Protein AF-A0A949HHX0-F1 (afdb_monomer_lite)

Secondary structure (DSSP, 8-state):
-HHHHHHHHHHHHHHTT-HHHHHHHHHHIIIIIIIIIIHHHHTT-TT-HHHHHHHHHHHHHHHHHHTTTSHHHHHHHHHHSTT--S-GGGSPPPPP-GGG--HHHHHHHHHHHHHHHHHHHHHHHTT--TT--EEEEEE-TT-GGGHHHHHHHHTEESTT--S---EEEEETTEEEEEE-GGGS-HHHHHHHHHHHHHHHHHHHHHHHHHHH-HHHHHHS-HHHHHHHHHHHHHHHHHHHH-

Radius of gyration: 24.42 Å; chains: 1; bounding box: 68×29×62 Å

Foldseek 3Di:
DVLLVLLVVLVVCVVVVVNVSSQVSLVCCVVVPVPPPVVLLCPPVPPDPVVVVVVLVSLLLSLLSCCVPVVPVSQVVQVVRPPHDDGSVPDDRDHRDPVPDDVPVVVLVVLLVQLLVQLQVVCVLLVFDPQDAWEKDDDFPSCPVVVVVSCVSSNYDPVRNDDDFPDWTAGHRGIMTTDCDVRRPVVVSVVVLVVVLVVLVVLLVVLVVQLPPPCNVVPPDPVVNVVSVVVNVVSVVVSVVD

Structure (mmCIF, N/CA/C/O backbone):
data_AF-A0A949HHX0-F1
#
_entry.id   AF-A0A949HHX0-F1
#
loop_
_atom_site.group_PDB
_atom_site.id
_atom_site.type_symbol
_atom_site.label_atom_id
_atom_site.label_alt_id
_atom_site.label_comp_id
_atom_site.label_asym_id
_atom_site.label_entity_id
_atom_site.label_seq_id
_atom_site.pdbx_PDB_ins_code
_atom_site.Cartn_x
_atom_site.Cartn_y
_atom_site.Cartn_z
_atom_site.occupancy
_atom_site.B_iso_or_equiv
_atom_site.auth_seq_id
_atom_site.auth_comp_id
_atom_site.auth_asym_id
_atom_site.auth_atom_id
_atom_site.pdbx_PDB_model_num
ATOM 1 N N . SER A 1 1 ? 12.269 -7.330 -7.382 1.00 96.50 1 SER A N 1
ATOM 2 C CA . SER A 1 1 ? 11.309 -8.440 -7.358 1.00 96.50 1 SER A CA 1
ATOM 3 C C . SER A 1 1 ? 9.916 -8.074 -7.867 1.00 96.50 1 SER A C 1
ATOM 5 O O . SER A 1 1 ? 9.671 -8.353 -9.031 1.00 96.50 1 SER A O 1
ATOM 7 N N . ARG A 1 2 ? 9.043 -7.378 -7.112 1.00 97.00 2 ARG A N 1
ATOM 8 C CA . ARG A 1 2 ? 7.630 -7.123 -7.509 1.00 97.00 2 ARG A CA 1
ATOM 9 C C . ARG A 1 2 ? 7.418 -6.541 -8.921 1.00 97.00 2 ARG A C 1
ATOM 11 O O . ARG A 1 2 ? 6.521 -6.987 -9.623 1.00 97.00 2 ARG A O 1
ATOM 18 N N . LEU A 1 3 ? 8.296 -5.641 -9.390 1.00 98.12 3 LEU A N 1
ATOM 19 C CA . LEU A 1 3 ? 8.267 -5.147 -10.781 1.00 98.12 3 LEU A CA 1
ATOM 20 C C . LEU A 1 3 ? 8.368 -6.282 -11.822 1.00 98.12 3 LEU A C 1
ATOM 22 O O . LEU A 1 3 ? 7.704 -6.249 -12.846 1.00 98.12 3 LEU A O 1
ATOM 26 N N . GLN A 1 4 ? 9.207 -7.289 -11.577 1.00 98.25 4 GLN A N 1
ATOM 27 C CA . GLN A 1 4 ? 9.381 -8.409 -12.505 1.00 98.25 4 GLN A CA 1
ATOM 28 C C . GLN A 1 4 ? 8.124 -9.283 -12.565 1.00 98.25 4 GLN A C 1
ATOM 30 O O . GLN A 1 4 ? 7.760 -9.750 -13.641 1.00 98.25 4 GLN A O 1
ATOM 35 N N . ARG A 1 5 ? 7.421 -9.438 -11.431 1.00 97.75 5 ARG A N 1
ATOM 36 C CA . ARG A 1 5 ? 6.133 -10.143 -11.377 1.00 97.75 5 ARG A CA 1
ATOM 37 C C . ARG A 1 5 ? 5.083 -9.437 -12.227 1.00 97.75 5 ARG A C 1
ATOM 39 O O . ARG A 1 5 ? 4.534 -10.067 -13.123 1.00 97.75 5 ARG A O 1
ATOM 46 N N . VAL A 1 6 ? 4.902 -8.123 -12.044 1.00 98.00 6 VAL A N 1
ATOM 47 C CA . VAL A 1 6 ? 3.907 -7.371 -12.830 1.00 98.00 6 VAL A CA 1
ATOM 48 C C . VAL A 1 6 ? 4.255 -7.328 -14.322 1.00 98.00 6 VAL A C 1
ATOM 50 O O . VAL A 1 6 ? 3.348 -7.357 -15.149 1.00 98.00 6 VAL A O 1
ATOM 53 N N . VAL A 1 7 ? 5.543 -7.324 -14.701 1.00 98.44 7 VAL A N 1
ATOM 54 C CA . VAL A 1 7 ? 5.958 -7.458 -16.113 1.00 98.44 7 VAL A CA 1
ATOM 55 C C . VAL A 1 7 ? 5.450 -8.778 -16.698 1.00 98.44 7 VAL A C 1
ATOM 57 O O . VAL A 1 7 ? 4.821 -8.770 -17.757 1.00 98.44 7 VAL A O 1
ATOM 60 N N . GLY A 1 8 ? 5.687 -9.896 -16.005 1.00 97.94 8 GLY A N 1
ATOM 61 C CA . GLY A 1 8 ? 5.250 -11.222 -16.447 1.00 97.94 8 GLY A CA 1
ATOM 62 C C . GLY A 1 8 ? 3.728 -11.371 -16.476 1.00 97.94 8 GLY A C 1
ATOM 63 O O . GLY A 1 8 ? 3.174 -11.843 -17.466 1.00 97.94 8 GLY A O 1
ATOM 64 N N . GLU A 1 9 ? 3.043 -10.917 -15.426 1.00 97.88 9 GLU A N 1
ATOM 65 C CA . GLU A 1 9 ? 1.579 -10.959 -15.316 1.00 97.88 9 GLU A CA 1
ATOM 66 C C . GLU A 1 9 ? 0.905 -10.112 -16.403 1.00 97.88 9 GLU A C 1
ATOM 68 O O . GLU A 1 9 ? 0.004 -10.587 -17.095 1.00 97.88 9 GLU A O 1
ATOM 73 N N . THR A 1 10 ? 1.382 -8.881 -16.620 1.00 98.12 10 THR A N 1
ATOM 74 C CA . THR A 1 10 ? 0.851 -7.991 -17.664 1.00 98.12 10 THR A CA 1
ATOM 75 C C . THR A 1 10 ? 1.054 -8.598 -19.049 1.00 98.12 10 THR A C 1
ATOM 77 O O . THR A 1 10 ? 0.119 -8.608 -19.850 1.00 98.12 10 THR A O 1
ATOM 80 N N . ALA A 1 11 ? 2.247 -9.140 -19.328 1.00 97.25 11 ALA A N 1
ATOM 81 C CA . ALA A 1 11 ? 2.528 -9.813 -20.593 1.00 97.25 11 ALA A CA 1
ATOM 82 C C . ALA A 1 11 ? 1.581 -11.004 -20.815 1.00 97.25 11 ALA A C 1
ATOM 84 O O . ALA A 1 11 ? 0.926 -11.073 -21.854 1.00 97.25 11 ALA A O 1
ATOM 85 N N . GLY A 1 12 ? 1.423 -11.877 -19.814 1.00 98.00 12 GLY A N 1
ATOM 86 C CA . GLY A 1 12 ? 0.532 -13.036 -19.894 1.00 98.00 12 GLY A CA 1
ATOM 87 C C . GLY A 1 12 ? -0.935 -12.658 -20.122 1.00 98.00 12 GLY A C 1
ATOM 88 O O . GLY A 1 12 ? -1.609 -13.264 -20.955 1.00 98.00 12 GLY A O 1
ATOM 89 N N . HIS A 1 13 ? -1.436 -11.618 -19.448 1.00 98.31 13 HIS A N 1
ATOM 90 C CA . HIS A 1 13 ? -2.799 -11.131 -19.676 1.00 98.31 13 HIS A CA 1
ATOM 91 C C . HIS A 1 13 ? -2.983 -10.528 -21.074 1.00 98.31 13 HIS A C 1
ATOM 93 O O . HIS A 1 13 ? -4.023 -10.749 -21.694 1.00 98.31 13 HIS A O 1
ATOM 99 N N . ILE A 1 14 ? -1.994 -9.800 -21.600 1.00 97.06 14 ILE A N 1
ATOM 100 C CA . ILE A 1 14 ? -2.043 -9.271 -22.971 1.00 97.06 14 ILE A CA 1
ATOM 101 C C . ILE A 1 14 ? -2.042 -10.415 -23.994 1.00 97.06 14 ILE A C 1
ATOM 103 O O . ILE A 1 14 ? -2.865 -10.404 -24.910 1.00 97.06 14 ILE A O 1
ATOM 107 N N . GLU A 1 15 ? -1.184 -11.423 -23.821 1.00 97.44 15 GLU A N 1
ATOM 108 C CA . GLU A 1 15 ? -1.133 -12.613 -24.684 1.00 97.44 15 GLU A CA 1
ATOM 109 C C . GLU A 1 15 ? -2.454 -13.398 -24.673 1.00 97.44 15 GLU A C 1
ATOM 111 O O . GLU A 1 15 ? -2.882 -13.921 -25.703 1.00 97.44 15 GLU A O 1
ATOM 116 N N . ALA A 1 16 ? -3.136 -13.432 -23.527 1.00 98.38 16 ALA A N 1
ATOM 117 C CA . ALA A 1 16 ? -4.448 -14.052 -23.365 1.00 98.38 16 ALA A CA 1
ATOM 118 C C . ALA A 1 16 ? -5.627 -13.171 -23.834 1.00 98.38 16 ALA A C 1
ATOM 120 O O . ALA A 1 16 ? -6.780 -13.583 -23.702 1.00 98.38 16 ALA A O 1
ATOM 121 N N . PHE A 1 17 ? -5.371 -11.976 -24.385 1.00 97.88 17 PHE A N 1
ATOM 122 C CA . PHE A 1 17 ? -6.382 -10.969 -24.750 1.00 97.88 17 PHE A CA 1
ATOM 123 C C . PHE A 1 17 ? -7.241 -10.471 -23.566 1.00 97.88 17 PHE A C 1
ATOM 125 O O . PHE A 1 17 ? -8.335 -9.933 -23.749 1.00 97.88 17 PHE A O 1
ATOM 132 N N . GLU A 1 18 ? -6.737 -10.592 -22.338 1.00 98.12 18 GLU A N 1
ATOM 133 C CA . GLU A 1 18 ? -7.374 -10.146 -21.096 1.00 98.12 18 GLU A CA 1
ATOM 134 C C . GLU A 1 18 ? -6.957 -8.706 -20.735 1.00 98.12 18 GLU A C 1
ATOM 136 O O . GLU A 1 18 ? -6.492 -8.425 -19.629 1.00 98.12 18 GLU A O 1
ATOM 141 N N . PHE A 1 19 ? -7.132 -7.758 -21.662 1.00 97.19 19 PHE A N 1
ATOM 142 C CA . PHE A 1 19 ? -6.652 -6.372 -21.512 1.00 97.19 19 PHE A CA 1
ATOM 143 C C . PHE A 1 19 ? -7.162 -5.658 -20.255 1.00 97.19 19 PHE A C 1
ATOM 145 O O . PHE A 1 19 ? -6.448 -4.843 -19.678 1.00 97.19 19 PHE A O 1
ATOM 152 N N . SER A 1 20 ? -8.385 -5.962 -19.811 1.00 97.50 20 SER A N 1
ATOM 153 C CA . SER A 1 20 ? -8.935 -5.401 -18.574 1.00 97.50 20 SER A CA 1
ATOM 154 C C . SER A 1 20 ? -8.148 -5.859 -17.348 1.00 97.50 20 SER A C 1
ATOM 156 O O . SER A 1 20 ? -7.831 -5.036 -16.496 1.00 97.50 20 SER A O 1
ATOM 158 N N . ARG A 1 21 ? -7.778 -7.143 -17.272 1.00 97.62 21 ARG A N 1
ATOM 159 C CA . ARG A 1 21 ? -6.953 -7.670 -16.177 1.00 97.62 21 ARG A CA 1
ATOM 160 C C . ARG A 1 21 ? -5.540 -7.111 -16.218 1.00 97.62 21 ARG A C 1
ATOM 162 O O . ARG A 1 21 ? -5.040 -6.718 -15.175 1.00 97.62 21 ARG A O 1
ATOM 169 N N . ALA A 1 22 ? -4.946 -7.001 -17.406 1.00 97.94 22 ALA A N 1
ATOM 170 C CA . ALA A 1 22 ? -3.648 -6.352 -17.572 1.00 97.94 22 ALA A CA 1
ATOM 171 C C . ALA A 1 22 ? -3.671 -4.900 -17.054 1.00 97.94 22 ALA A C 1
ATOM 173 O O . ALA A 1 22 ? -2.815 -4.509 -16.266 1.00 97.94 22 ALA A O 1
ATOM 174 N N . ALA A 1 23 ? -4.683 -4.116 -17.443 1.00 97.12 23 ALA A N 1
ATOM 175 C CA . ALA A 1 23 ? -4.808 -2.721 -17.028 1.00 97.12 23 ALA A CA 1
ATOM 176 C C . ALA A 1 23 ? -5.056 -2.568 -15.517 1.00 97.12 23 ALA A C 1
ATOM 178 O O . ALA A 1 23 ? -4.409 -1.738 -14.881 1.00 97.12 23 ALA A O 1
ATOM 179 N N . PHE A 1 24 ? -5.963 -3.361 -14.932 1.00 96.94 24 PHE A N 1
ATOM 180 C CA . PHE A 1 24 ? -6.238 -3.300 -13.492 1.00 96.94 24 PHE A CA 1
ATOM 181 C C . PHE A 1 24 ? -5.079 -3.840 -12.648 1.00 96.94 24 PHE A C 1
ATOM 183 O O . PHE A 1 24 ? -4.725 -3.210 -11.660 1.00 96.94 24 PHE A O 1
ATOM 190 N N . GLY A 1 25 ? -4.418 -4.923 -13.066 1.00 97.50 25 GLY A N 1
ATOM 191 C CA . GLY A 1 25 ? -3.229 -5.426 -12.373 1.00 97.50 25 GLY A CA 1
ATOM 192 C C . GLY A 1 25 ? -2.081 -4.412 -12.383 1.00 97.50 25 GLY A C 1
ATOM 193 O O . GLY A 1 25 ? -1.428 -4.188 -11.365 1.00 97.50 25 GLY A O 1
ATOM 194 N N . LEU A 1 26 ? -1.877 -3.716 -13.508 1.00 97.25 26 LEU A N 1
ATOM 195 C CA . LEU A 1 26 ? -0.906 -2.626 -13.571 1.00 97.25 26 LEU A CA 1
ATOM 196 C C . LEU A 1 26 ? -1.316 -1.431 -12.697 1.00 97.25 26 LEU A C 1
ATOM 198 O O . LEU A 1 26 ? -0.457 -0.827 -12.058 1.00 97.25 26 LEU A O 1
ATOM 202 N N . TYR A 1 27 ? -2.607 -1.094 -12.648 1.00 96.94 27 TYR A N 1
ATOM 203 C CA . TYR A 1 27 ? -3.126 -0.063 -11.747 1.00 96.94 27 TYR A CA 1
ATOM 204 C C . TYR A 1 27 ? -2.834 -0.401 -10.279 1.00 96.94 27 TYR A C 1
ATOM 206 O O . TYR A 1 27 ? -2.294 0.447 -9.566 1.00 96.94 27 TYR A O 1
ATOM 214 N N . ASP A 1 28 ? -3.110 -1.637 -9.858 1.00 96.69 28 ASP A N 1
ATOM 215 C CA . ASP A 1 28 ? -2.866 -2.115 -8.494 1.00 96.69 28 ASP A CA 1
ATOM 216 C C . ASP A 1 28 ? -1.374 -2.062 -8.142 1.00 96.69 28 ASP A C 1
ATOM 218 O O . ASP A 1 28 ? -1.005 -1.628 -7.051 1.00 96.69 28 ASP A O 1
ATOM 222 N N . PHE A 1 29 ? -0.490 -2.403 -9.084 1.00 97.88 29 PHE A N 1
ATOM 223 C CA . PHE A 1 29 ? 0.950 -2.226 -8.899 1.00 97.88 29 PHE A CA 1
ATOM 224 C C . PHE A 1 29 ? 1.348 -0.747 -8.769 1.00 97.88 29 PHE A C 1
ATOM 226 O O . PHE A 1 29 ? 2.106 -0.377 -7.874 1.00 97.88 29 PHE A O 1
ATOM 233 N N . VAL A 1 30 ? 0.867 0.132 -9.65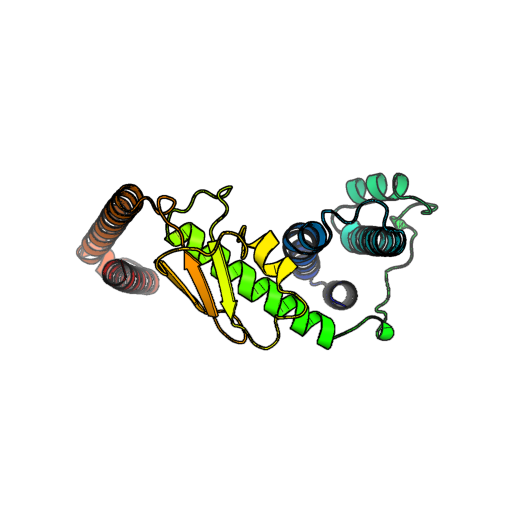0 1.00 97.50 30 VAL A N 1
ATOM 234 C CA . VAL A 1 30 ? 1.276 1.545 -9.619 1.00 97.50 30 VAL A CA 1
ATOM 235 C C . VAL A 1 30 ? 0.785 2.231 -8.347 1.00 97.50 30 VAL A C 1
ATOM 237 O O . VAL A 1 30 ? 1.576 2.877 -7.662 1.00 97.50 30 VAL A O 1
ATOM 240 N N . TYR A 1 31 ? -0.495 2.089 -8.014 1.00 95.25 31 TYR A N 1
ATOM 241 C CA . TYR A 1 31 ? -1.063 2.744 -6.840 1.00 95.25 31 TYR A CA 1
ATOM 242 C C . TYR A 1 31 ? -0.714 2.002 -5.554 1.00 95.25 31 TYR A C 1
ATOM 244 O O . TYR A 1 31 ? -0.085 2.579 -4.670 1.00 95.25 31 TYR A O 1
ATOM 252 N N . GLY A 1 32 ? -1.067 0.721 -5.480 1.00 92.94 32 GLY A N 1
ATOM 253 C CA . GLY A 1 32 ? -0.963 -0.066 -4.258 1.00 92.94 32 GLY A CA 1
ATOM 254 C C . GLY A 1 32 ? 0.468 -0.427 -3.882 1.00 92.94 32 GLY A C 1
ATOM 255 O O . GLY A 1 32 ? 0.785 -0.436 -2.704 1.00 92.94 32 GLY A O 1
ATOM 256 N N . GLU A 1 33 ? 1.356 -0.696 -4.841 1.00 94.94 33 GLU A N 1
ATOM 257 C CA . GLU A 1 33 ? 2.730 -1.127 -4.539 1.00 94.94 33 GLU A CA 1
ATOM 258 C C . GLU A 1 33 ? 3.734 0.026 -4.617 1.00 94.94 33 GLU A C 1
ATOM 260 O O . GLU A 1 33 ? 4.503 0.278 -3.682 1.00 94.94 33 GLU A O 1
ATOM 265 N N . LEU A 1 34 ? 3.749 0.744 -5.740 1.00 95.88 34 LEU A N 1
ATOM 266 C CA . LEU A 1 34 ? 4.746 1.778 -5.992 1.00 95.88 34 LEU A CA 1
ATOM 267 C C . LEU A 1 34 ? 4.447 3.052 -5.195 1.00 95.88 34 LEU A C 1
ATOM 269 O O . LEU A 1 34 ? 5.303 3.504 -4.432 1.00 95.88 34 LEU A O 1
ATOM 273 N N . CYS A 1 35 ? 3.262 3.636 -5.367 1.00 95.00 35 CYS A N 1
ATOM 274 C CA . CYS A 1 35 ? 2.914 4.912 -4.748 1.00 95.00 35 CYS A CA 1
ATOM 275 C C . CYS A 1 35 ? 2.674 4.794 -3.239 1.00 95.00 35 CYS A C 1
ATOM 277 O O . CYS A 1 35 ? 3.297 5.538 -2.481 1.00 95.00 35 CYS A O 1
ATOM 279 N N . ASP A 1 36 ? 1.827 3.858 -2.809 1.00 93.56 36 ASP A N 1
ATOM 280 C CA . ASP A 1 36 ? 1.423 3.741 -1.402 1.00 93.56 36 ASP A CA 1
ATOM 281 C C . ASP A 1 36 ? 2.546 3.217 -0.495 1.00 93.56 36 ASP A C 1
ATOM 283 O O . ASP A 1 36 ? 2.638 3.614 0.671 1.00 93.56 36 ASP A O 1
ATOM 287 N N . TRP A 1 37 ? 3.425 2.354 -1.022 1.00 95.81 37 TRP A N 1
ATOM 288 C CA . TRP A 1 37 ? 4.494 1.731 -0.239 1.00 95.81 37 TRP A CA 1
ATOM 289 C C . TRP A 1 37 ? 5.886 2.122 -0.698 1.00 95.81 37 TRP A C 1
ATOM 291 O O . TRP A 1 37 ? 6.619 2.728 0.081 1.00 95.81 37 TRP A O 1
ATOM 301 N N . TYR A 1 38 ? 6.296 1.783 -1.921 1.00 95.62 38 TYR A N 1
ATOM 302 C CA . TYR A 1 38 ? 7.703 1.911 -2.311 1.00 95.62 38 TYR A CA 1
ATOM 303 C C . TYR A 1 38 ? 8.218 3.350 -2.187 1.00 95.62 38 TYR A C 1
ATOM 305 O O . TYR A 1 38 ? 9.276 3.568 -1.596 1.00 95.62 38 TYR A O 1
ATOM 313 N N . LEU A 1 39 ? 7.450 4.338 -2.659 1.00 94.81 39 LEU A N 1
ATOM 314 C CA . LEU A 1 39 ? 7.813 5.749 -2.516 1.00 94.81 39 LEU A CA 1
ATOM 315 C C . LEU A 1 39 ? 7.862 6.187 -1.044 1.00 94.81 39 LEU A C 1
ATOM 317 O O . LEU A 1 39 ? 8.784 6.902 -0.660 1.00 94.81 39 LEU A O 1
ATOM 321 N N . GLU A 1 40 ? 6.943 5.730 -0.191 1.00 93.81 40 GLU A N 1
ATOM 322 C CA . GLU A 1 40 ? 6.951 6.036 1.249 1.00 93.81 40 GLU A CA 1
ATOM 323 C C . GLU A 1 40 ? 8.131 5.394 2.002 1.00 93.81 40 GLU A C 1
ATOM 325 O O . GLU A 1 40 ? 8.704 5.992 2.926 1.00 93.81 40 GLU A O 1
ATOM 330 N N . LEU A 1 41 ? 8.516 4.178 1.604 1.00 93.06 41 LEU A N 1
ATOM 331 C CA . LEU A 1 41 ? 9.627 3.420 2.181 1.00 93.06 41 LEU A CA 1
ATOM 332 C C . LEU A 1 41 ? 10.965 4.121 1.934 1.00 93.06 41 LEU A C 1
ATOM 334 O O . LEU A 1 41 ? 11.819 4.136 2.821 1.00 93.06 41 LEU A O 1
ATOM 338 N N . VAL A 1 42 ? 11.130 4.734 0.760 1.00 92.75 42 VAL A N 1
ATOM 339 C CA . VAL A 1 42 ? 12.398 5.348 0.340 1.00 92.75 42 VAL A CA 1
ATOM 340 C C . VAL A 1 42 ? 12.502 6.847 0.643 1.00 92.75 42 VAL A C 1
ATOM 342 O O . VAL A 1 42 ? 13.578 7.422 0.478 1.00 92.75 42 VAL A O 1
ATOM 345 N N . LYS A 1 43 ? 11.424 7.489 1.117 1.00 90.25 43 LYS A N 1
ATOM 346 C CA . LYS A 1 43 ? 11.447 8.897 1.552 1.00 90.25 43 LYS A CA 1
ATOM 347 C C . LYS A 1 43 ? 12.561 9.167 2.565 1.00 90.25 43 LYS A C 1
ATOM 349 O O . LYS A 1 43 ? 12.768 8.392 3.496 1.00 90.25 43 LYS A O 1
ATOM 354 N N . GLY A 1 44 ? 13.234 10.306 2.401 1.00 85.12 44 GLY A N 1
ATOM 355 C CA . GLY A 1 44 ? 14.362 10.725 3.241 1.00 85.12 44 GLY A CA 1
ATOM 356 C C . GLY A 1 44 ? 15.722 10.194 2.778 1.00 85.12 44 GLY A C 1
ATOM 357 O O . GLY A 1 44 ? 16.737 10.538 3.375 1.00 85.12 44 GLY A O 1
ATOM 358 N N . ARG A 1 45 ? 15.768 9.397 1.702 1.00 88.25 45 ARG A N 1
ATOM 359 C CA . ARG A 1 45 ? 17.007 8.947 1.046 1.00 88.25 45 ARG A CA 1
ATOM 360 C C . ARG A 1 45 ? 17.337 9.794 -0.184 1.00 88.25 45 ARG A C 1
ATOM 362 O O . ARG A 1 45 ? 17.627 9.265 -1.259 1.00 88.25 45 ARG A O 1
ATOM 369 N N . ASP A 1 46 ? 17.249 11.111 -0.035 1.00 82.69 46 ASP A N 1
ATOM 370 C CA . ASP A 1 46 ? 17.514 12.041 -1.130 1.00 82.69 46 ASP A CA 1
ATOM 371 C C . ASP A 1 46 ? 18.962 11.895 -1.627 1.00 82.69 46 ASP A C 1
ATOM 373 O O . ASP A 1 46 ? 19.887 11.668 -0.847 1.00 82.69 46 ASP A O 1
ATOM 377 N N . PHE A 1 47 ? 19.160 12.035 -2.941 1.00 82.69 47 PHE A N 1
ATOM 378 C CA . PHE A 1 47 ? 20.469 11.965 -3.611 1.00 82.69 47 PHE A CA 1
ATOM 379 C C . PHE A 1 47 ? 21.203 10.609 -3.543 1.00 82.69 47 PHE A C 1
ATOM 381 O O . PHE A 1 47 ? 22.380 10.529 -3.899 1.00 82.69 47 PHE A O 1
ATOM 388 N N . ASP A 1 48 ? 20.528 9.519 -3.164 1.00 93.88 48 ASP A N 1
ATOM 389 C CA . ASP A 1 48 ? 21.071 8.163 -3.297 1.00 93.88 48 ASP A CA 1
ATOM 390 C C . ASP A 1 48 ? 21.067 7.726 -4.775 1.00 93.88 48 ASP A C 1
ATOM 392 O O . ASP A 1 48 ? 20.014 7.556 -5.400 1.00 93.88 48 ASP A O 1
ATOM 396 N N . ALA A 1 49 ? 22.260 7.540 -5.349 1.00 93.81 49 ALA A N 1
ATOM 397 C CA . ALA A 1 49 ? 22.429 7.194 -6.759 1.00 93.81 49 ALA A CA 1
ATOM 398 C C . ALA A 1 49 ? 21.857 5.810 -7.119 1.00 93.81 49 ALA A C 1
ATOM 400 O O . ALA A 1 49 ? 21.278 5.652 -8.195 1.00 93.81 49 ALA A O 1
ATOM 401 N N . ASN A 1 50 ? 21.971 4.819 -6.228 1.00 95.06 50 ASN A N 1
ATOM 402 C CA . ASN A 1 50 ? 21.457 3.469 -6.472 1.00 95.06 50 ASN A CA 1
ATOM 403 C C . ASN A 1 50 ? 19.928 3.453 -6.423 1.00 95.06 50 ASN A C 1
ATOM 405 O O . ASN A 1 50 ? 19.276 2.834 -7.269 1.00 95.06 50 ASN A O 1
ATOM 409 N N . LEU A 1 51 ? 19.346 4.171 -5.461 1.00 94.81 51 LEU A N 1
ATOM 410 C CA . LEU A 1 51 ? 17.902 4.364 -5.386 1.00 94.81 51 LEU A CA 1
ATOM 411 C C . LEU A 1 51 ? 17.381 5.119 -6.613 1.00 94.81 51 LEU A C 1
ATOM 413 O O . LEU A 1 51 ? 16.398 4.696 -7.214 1.00 94.81 51 LEU A O 1
ATOM 417 N N . SER A 1 52 ? 18.063 6.192 -7.019 1.00 93.62 52 SER A N 1
ATOM 418 C CA . SER A 1 52 ? 17.688 6.983 -8.197 1.00 93.62 52 SER A CA 1
ATOM 419 C C . SER A 1 52 ? 17.698 6.133 -9.469 1.00 93.62 52 SER A C 1
ATOM 421 O O . SER A 1 52 ? 16.746 6.170 -10.246 1.00 93.62 52 SER A O 1
ATOM 423 N N . ALA A 1 53 ? 18.732 5.306 -9.656 1.00 94.75 53 ALA A N 1
ATOM 424 C CA . ALA A 1 53 ? 18.803 4.363 -10.770 1.00 94.75 53 ALA A CA 1
ATOM 425 C C . ALA A 1 53 ? 17.677 3.315 -10.715 1.00 94.75 53 ALA A C 1
ATOM 427 O O . ALA A 1 53 ? 17.087 2.987 -11.745 1.00 94.75 53 ALA A O 1
ATOM 428 N N . THR A 1 54 ? 17.344 2.826 -9.517 1.00 95.50 54 THR A N 1
ATOM 429 C CA . THR A 1 54 ? 16.248 1.867 -9.317 1.00 95.50 54 THR A CA 1
ATOM 430 C C . THR A 1 54 ? 14.898 2.487 -9.672 1.00 95.50 54 THR A C 1
ATOM 432 O O . THR A 1 54 ? 14.159 1.912 -10.466 1.00 95.50 54 THR A O 1
ATOM 435 N N . LEU A 1 55 ? 14.594 3.681 -9.154 1.00 95.31 55 LEU A N 1
ATOM 436 C CA . LEU A 1 55 ? 13.359 4.413 -9.448 1.00 95.31 55 LEU A CA 1
ATOM 437 C C . LEU A 1 55 ? 13.234 4.754 -10.934 1.00 95.31 55 LEU A C 1
ATOM 439 O O . LEU A 1 55 ? 12.155 4.597 -11.498 1.00 95.31 55 LEU A O 1
ATOM 443 N N . LEU A 1 56 ? 14.329 5.152 -11.587 1.00 95.50 56 LEU A N 1
ATOM 444 C CA . LEU A 1 56 ? 14.340 5.402 -13.028 1.00 95.50 56 LEU A CA 1
ATOM 445 C C . LEU A 1 56 ? 14.040 4.125 -13.829 1.00 95.50 56 LEU A C 1
ATOM 447 O O . LEU A 1 56 ? 13.263 4.160 -14.783 1.00 95.50 56 LEU A O 1
ATOM 451 N N . GLY A 1 57 ? 14.629 2.991 -13.438 1.00 95.88 57 GLY A N 1
ATOM 452 C CA . GLY A 1 57 ? 14.357 1.693 -14.057 1.00 95.88 57 GLY A CA 1
ATOM 453 C C . GLY A 1 57 ? 12.903 1.248 -13.882 1.00 95.88 57 GLY A C 1
ATOM 454 O O . GLY A 1 57 ? 12.274 0.804 -14.846 1.00 95.88 57 GLY A O 1
ATOM 455 N N . VAL A 1 58 ? 12.354 1.420 -12.674 1.00 97.19 58 VAL A N 1
ATOM 456 C CA . VAL A 1 58 ? 10.939 1.157 -12.374 1.00 97.19 58 VAL A CA 1
ATOM 457 C C . VAL A 1 58 ? 10.042 2.055 -13.222 1.00 97.19 58 VAL A C 1
ATOM 459 O O . VAL A 1 58 ? 9.181 1.534 -13.919 1.00 97.19 58 VAL A O 1
ATOM 462 N N . LEU A 1 59 ? 10.285 3.370 -13.243 1.00 97.00 59 LEU A N 1
ATOM 463 C CA . LEU A 1 59 ? 9.496 4.333 -14.015 1.00 97.00 59 LEU A CA 1
ATOM 464 C C . LEU A 1 59 ? 9.446 3.960 -15.499 1.00 97.00 59 LEU A C 1
ATOM 466 O O . LEU A 1 59 ? 8.361 3.807 -16.049 1.00 97.00 59 LEU A O 1
ATOM 470 N N . ARG A 1 60 ? 10.602 3.752 -16.139 1.00 96.81 60 ARG A N 1
ATOM 471 C CA . ARG A 1 60 ? 10.670 3.392 -17.565 1.00 96.81 60 ARG A CA 1
ATOM 472 C C . ARG A 1 60 ? 9.905 2.109 -17.880 1.00 96.81 60 ARG A C 1
ATOM 474 O O . ARG A 1 60 ? 9.191 2.052 -18.876 1.00 96.81 60 ARG A O 1
ATOM 481 N N . THR A 1 61 ? 10.043 1.096 -17.026 1.00 97.62 61 THR A N 1
ATOM 482 C CA . THR A 1 61 ? 9.344 -0.184 -17.198 1.00 97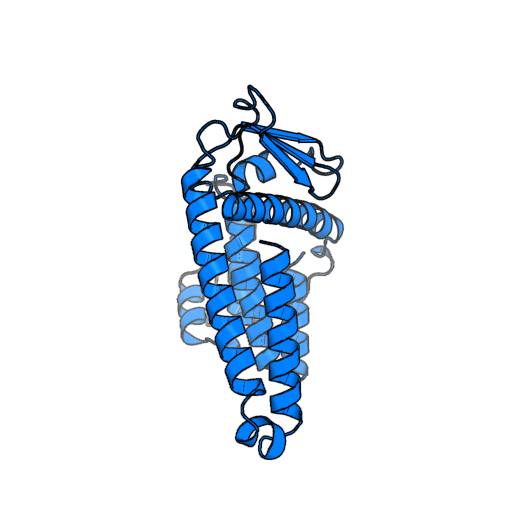.62 61 THR A CA 1
ATOM 483 C C . THR A 1 61 ? 7.836 0.006 -17.057 1.00 97.62 61 THR A C 1
ATOM 485 O O . THR A 1 61 ? 7.084 -0.436 -17.918 1.00 97.62 61 THR A O 1
ATOM 488 N N . THR A 1 62 ? 7.391 0.727 -16.026 1.00 97.81 62 THR A N 1
ATOM 489 C CA . THR A 1 62 ? 5.976 1.046 -15.807 1.00 97.81 62 THR A CA 1
ATOM 490 C C . THR A 1 62 ? 5.377 1.825 -16.977 1.00 97.81 62 THR A C 1
ATOM 492 O O . THR A 1 62 ? 4.275 1.499 -17.411 1.00 97.81 62 THR A O 1
ATOM 495 N N . LEU A 1 63 ? 6.094 2.815 -17.527 1.00 97.88 63 LEU A N 1
ATOM 496 C CA . LEU A 1 63 ? 5.640 3.568 -18.703 1.00 97.88 63 LEU A CA 1
ATOM 497 C C . LEU A 1 63 ? 5.432 2.644 -19.907 1.00 97.88 63 LEU A C 1
ATOM 499 O O . LEU A 1 63 ? 4.379 2.707 -20.536 1.00 97.88 63 LEU A O 1
ATOM 503 N N . ALA A 1 64 ? 6.388 1.753 -20.183 1.00 97.56 64 ALA A N 1
ATOM 504 C CA . ALA A 1 64 ? 6.278 0.792 -21.277 1.00 97.56 64 ALA A CA 1
ATOM 505 C C . ALA A 1 64 ? 5.092 -0.174 -21.098 1.00 97.56 64 ALA A C 1
ATOM 507 O O . ALA A 1 64 ? 4.341 -0.395 -22.046 1.00 97.56 64 ALA A O 1
ATOM 508 N N . LEU A 1 65 ? 4.873 -0.692 -19.882 1.00 98.06 65 LEU A N 1
ATOM 509 C CA . LEU A 1 65 ? 3.723 -1.554 -19.575 1.00 98.06 65 LEU A CA 1
ATOM 510 C C . LEU A 1 65 ? 2.382 -0.818 -19.712 1.00 98.06 65 LEU A C 1
ATOM 512 O O . LEU A 1 65 ? 1.392 -1.412 -20.134 1.00 98.06 65 LEU A O 1
ATOM 516 N N . ALA A 1 66 ? 2.340 0.468 -19.356 1.00 97.94 66 ALA A N 1
ATOM 517 C CA . ALA A 1 66 ? 1.125 1.279 -19.376 1.00 97.94 66 ALA A CA 1
ATOM 518 C C . ALA A 1 66 ? 0.775 1.824 -20.770 1.00 97.94 66 ALA A C 1
ATOM 520 O O . ALA A 1 66 ? -0.385 2.155 -21.031 1.00 97.94 66 ALA A O 1
ATOM 521 N N . HIS A 1 67 ? 1.758 1.915 -21.668 1.00 97.94 67 HIS A N 1
ATOM 522 C CA . HIS A 1 67 ? 1.618 2.548 -22.977 1.00 97.94 67 HIS A CA 1
ATOM 523 C C . HIS A 1 67 ? 0.459 2.010 -23.836 1.00 97.94 67 HIS A C 1
ATOM 525 O O . HIS A 1 67 ? -0.262 2.828 -24.412 1.00 97.94 67 HIS A O 1
ATOM 531 N N . PRO A 1 68 ? 0.177 0.689 -23.887 1.00 96.44 68 PRO A N 1
ATOM 532 C CA . PRO A 1 68 ? -0.978 0.172 -24.626 1.00 96.44 68 PRO A CA 1
ATOM 533 C C . PRO A 1 68 ? -2.335 0.704 -24.141 1.00 96.44 68 PRO A C 1
ATOM 535 O O . PRO A 1 68 ? -3.306 0.671 -24.896 1.00 96.44 68 PRO A O 1
ATOM 538 N N . PHE A 1 69 ? -2.422 1.181 -22.895 1.00 97.12 69 PHE A N 1
ATOM 539 C CA . PHE A 1 69 ? -3.667 1.631 -22.268 1.00 97.12 69 PHE A CA 1
ATOM 540 C C . PHE A 1 69 ? -3.788 3.159 -22.215 1.00 97.12 69 PHE A C 1
ATOM 542 O O . PHE A 1 69 ? -4.885 3.695 -22.370 1.00 97.12 69 PHE A O 1
ATOM 549 N N . ILE A 1 70 ? -2.674 3.866 -21.996 1.00 97.31 70 ILE A N 1
ATOM 550 C CA . ILE A 1 70 ? -2.635 5.327 -21.799 1.00 97.31 70 ILE A CA 1
ATOM 551 C C . ILE A 1 70 ? -1.514 6.004 -22.619 1.00 97.31 70 ILE A C 1
ATOM 553 O O . ILE A 1 70 ? -0.669 6.714 -22.064 1.00 97.31 70 ILE A O 1
ATOM 557 N N . PRO A 1 71 ? -1.510 5.838 -23.955 1.00 97.62 71 PRO A N 1
ATOM 558 C CA . PRO A 1 71 ? -0.347 6.107 -24.800 1.00 97.62 71 PRO A CA 1
ATOM 559 C C . PRO A 1 71 ? 0.142 7.553 -24.721 1.00 97.62 71 PRO A C 1
ATOM 561 O O . PRO A 1 71 ? 1.326 7.783 -24.508 1.00 97.62 71 PRO A O 1
ATOM 564 N N . PHE A 1 72 ? -0.759 8.536 -24.797 1.00 97.88 72 PHE A N 1
ATOM 565 C CA . PHE A 1 72 ? -0.377 9.952 -24.833 1.00 97.88 72 PHE A CA 1
ATOM 566 C C . PHE A 1 72 ? 0.343 10.419 -23.563 1.00 97.88 72 PHE A C 1
ATOM 568 O O . PHE A 1 72 ? 1.352 11.110 -23.648 1.00 97.88 72 PHE A O 1
ATOM 575 N N . VAL A 1 73 ? -0.151 10.019 -22.386 1.00 98.00 73 VAL A N 1
ATOM 576 C CA . VAL A 1 73 ? 0.462 10.407 -21.105 1.00 98.00 73 VAL A CA 1
ATOM 577 C C . VAL A 1 73 ? 1.803 9.705 -20.929 1.00 98.00 73 VAL A C 1
ATOM 579 O O . VAL A 1 73 ? 2.774 10.327 -20.514 1.00 98.00 73 VAL A O 1
ATOM 582 N N . THR A 1 74 ? 1.875 8.417 -21.267 1.00 98.19 74 THR A N 1
ATOM 583 C CA . THR A 1 74 ? 3.136 7.674 -21.153 1.00 98.19 74 THR A CA 1
ATOM 584 C C . THR A 1 74 ? 4.207 8.171 -22.116 1.00 98.19 74 THR A C 1
ATOM 586 O O . THR A 1 74 ? 5.371 8.171 -21.739 1.00 98.19 74 THR A O 1
ATOM 589 N N . GLU A 1 75 ? 3.826 8.632 -23.311 1.00 98.12 75 GLU A N 1
ATOM 590 C CA . GLU A 1 75 ? 4.746 9.203 -24.299 1.00 98.12 75 GLU A CA 1
ATOM 591 C C . GLU A 1 75 ? 5.329 10.535 -23.808 1.00 98.12 75 GLU A C 1
ATOM 593 O O . GLU A 1 75 ? 6.541 10.718 -23.820 1.00 98.12 75 GLU A O 1
ATOM 598 N N . GLU A 1 76 ? 4.483 11.424 -23.277 1.00 98.00 76 GLU A N 1
ATOM 599 C CA . GLU A 1 76 ? 4.925 12.694 -22.684 1.00 98.00 76 GLU A CA 1
ATOM 600 C C . GLU A 1 76 ? 5.895 12.462 -21.512 1.00 98.00 76 GLU A C 1
ATOM 602 O O . GLU A 1 76 ? 6.965 13.066 -21.425 1.00 98.00 76 GLU A O 1
ATOM 607 N N . LEU A 1 77 ? 5.555 11.534 -20.611 1.00 97.81 77 LEU A N 1
ATOM 608 C CA . LEU A 1 77 ? 6.427 11.188 -19.488 1.00 97.81 77 LEU A CA 1
ATOM 609 C C . LEU A 1 77 ? 7.735 10.540 -19.961 1.00 97.81 77 LEU A C 1
ATOM 611 O O . LEU A 1 77 ? 8.792 10.813 -19.389 1.00 97.81 77 LEU A O 1
ATOM 615 N N . TRP A 1 78 ? 7.687 9.710 -21.003 1.00 97.69 78 TRP A N 1
ATOM 616 C CA . TRP 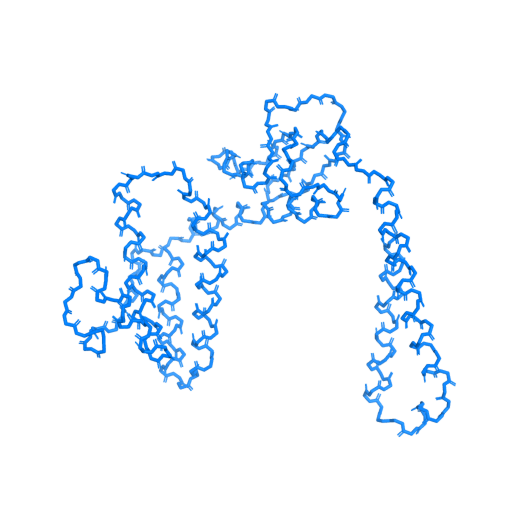A 1 78 ? 8.857 9.065 -21.592 1.00 97.69 78 TRP A CA 1
ATOM 617 C C . TRP A 1 78 ? 9.837 10.069 -22.197 1.00 97.69 78 TRP A C 1
ATOM 619 O O . TRP A 1 78 ? 11.033 9.950 -21.931 1.00 97.69 78 TRP A O 1
ATOM 629 N N . ASP A 1 79 ? 9.350 11.076 -22.927 1.00 96.25 79 ASP A N 1
ATOM 630 C CA . ASP A 1 79 ? 10.179 12.150 -23.498 1.00 96.25 79 ASP A CA 1
ATOM 631 C C . ASP A 1 79 ? 10.887 12.970 -22.404 1.00 96.25 79 ASP A C 1
ATOM 633 O O . ASP A 1 79 ? 12.057 13.331 -22.523 1.00 96.25 79 ASP A O 1
ATOM 637 N N . SER A 1 80 ? 10.216 13.178 -21.265 1.00 95.56 80 SER A N 1
ATOM 638 C CA . SER A 1 80 ? 10.809 13.855 -20.102 1.00 95.56 80 SER A CA 1
ATOM 639 C C . SER A 1 80 ? 11.756 12.977 -19.265 1.00 95.56 80 SER A C 1
ATOM 641 O O . SER A 1 80 ? 12.461 13.477 -18.382 1.00 95.56 80 SER A O 1
ATOM 643 N N . THR A 1 81 ? 11.778 11.663 -19.504 1.00 95.56 81 THR A N 1
ATOM 644 C CA . THR A 1 81 ? 12.555 10.712 -18.705 1.00 95.56 81 THR A CA 1
ATOM 645 C C . THR A 1 81 ? 14.020 10.708 -19.163 1.00 95.56 81 THR A C 1
ATOM 647 O O . THR A 1 81 ? 14.295 10.478 -20.336 1.00 95.56 81 THR A O 1
ATOM 650 N N . PRO A 1 82 ? 15.014 10.891 -18.271 1.00 93.56 82 PRO A N 1
ATOM 651 C CA . PRO A 1 82 ? 16.420 10.914 -18.672 1.00 93.56 82 PRO A CA 1
ATOM 652 C C . PRO A 1 82 ? 16.822 9.638 -19.406 1.00 93.56 82 PRO A C 1
ATOM 654 O O . PRO A 1 82 ? 16.481 8.561 -18.928 1.00 93.56 82 PRO A O 1
ATOM 657 N N . GLY A 1 83 ? 17.587 9.746 -20.499 1.00 90.62 83 GLY A N 1
ATOM 658 C CA . GLY A 1 83 ? 18.229 8.631 -21.213 1.00 90.62 83 GLY A CA 1
ATOM 659 C C . GLY A 1 83 ? 17.289 7.704 -21.993 1.00 90.62 83 GLY A C 1
ATOM 660 O O . GLY A 1 83 ? 17.650 6.545 -22.211 1.00 90.62 83 GLY A O 1
ATOM 661 N N . THR A 1 84 ? 16.081 8.161 -22.310 1.00 92.19 84 THR A N 1
ATOM 662 C CA . THR A 1 84 ? 15.188 7.545 -23.297 1.00 92.19 84 THR A CA 1
ATOM 663 C C . THR A 1 84 ? 15.482 8.132 -24.682 1.00 92.19 84 THR A C 1
ATOM 665 O O . THR A 1 84 ? 15.975 9.253 -24.804 1.00 92.19 84 THR A O 1
ATOM 668 N N . GLU A 1 85 ? 15.237 7.357 -25.737 1.00 90.25 85 GLU A N 1
ATOM 669 C CA . GLU A 1 85 ? 15.407 7.797 -27.124 1.00 90.25 85 GLU A CA 1
ATOM 670 C C . GLU A 1 85 ? 14.238 7.288 -27.966 1.00 90.25 85 GLU A C 1
ATOM 672 O O . GLU A 1 85 ? 13.742 6.180 -27.748 1.00 90.25 85 GLU A O 1
ATOM 677 N N . GLY A 1 86 ? 13.830 8.084 -28.955 1.00 93.94 86 GLY A N 1
ATOM 678 C CA . GLY A 1 86 ? 12.719 7.746 -29.841 1.00 93.94 86 GLY A CA 1
ATOM 679 C C . GLY A 1 86 ? 11.367 7.668 -29.127 1.00 93.94 86 GLY A C 1
ATOM 680 O O . GLY A 1 86 ? 11.234 8.012 -27.954 1.00 93.94 86 GLY A O 1
ATOM 681 N N . LEU A 1 87 ? 10.355 7.215 -29.869 1.00 96.94 87 LEU A N 1
ATOM 682 C CA . LEU A 1 87 ? 9.005 7.045 -29.335 1.00 96.94 87 LEU A CA 1
ATOM 683 C C . LEU A 1 87 ? 8.916 5.781 -28.476 1.00 96.94 87 LEU A C 1
ATOM 685 O O . LEU A 1 87 ? 9.391 4.718 -28.892 1.00 96.94 87 LEU A O 1
ATOM 689 N N . LEU A 1 88 ? 8.226 5.864 -27.341 1.00 97.75 88 LEU A N 1
ATOM 690 C CA . LEU A 1 88 ? 7.919 4.722 -26.485 1.00 97.75 88 LEU A CA 1
ATOM 691 C C . LEU A 1 88 ? 7.131 3.654 -27.252 1.00 97.75 88 LEU A C 1
ATOM 693 O O . LEU A 1 88 ? 7.413 2.466 -27.105 1.00 97.75 88 LEU A O 1
ATOM 697 N N . ALA A 1 89 ? 6.236 4.065 -28.153 1.00 96.75 89 ALA A N 1
ATOM 698 C CA . ALA A 1 89 ? 5.520 3.174 -29.070 1.00 96.75 89 ALA A CA 1
ATOM 699 C C . ALA A 1 89 ? 6.434 2.275 -29.931 1.00 96.75 89 ALA A C 1
ATOM 701 O O . ALA A 1 89 ? 6.007 1.216 -30.389 1.00 96.75 89 ALA A O 1
ATOM 702 N N . GLY A 1 90 ? 7.677 2.702 -30.188 1.00 95.56 90 GLY A N 1
ATOM 703 C CA . GLY A 1 90 ? 8.680 1.939 -30.938 1.00 95.56 90 GLY A CA 1
ATOM 704 C C . GLY A 1 90 ? 9.658 1.155 -30.059 1.00 95.56 90 GLY A C 1
ATOM 705 O O . GLY A 1 90 ? 10.550 0.490 -30.589 1.00 95.56 90 GLY A O 1
ATOM 706 N N . SER A 1 91 ? 9.529 1.252 -28.735 1.00 94.12 91 SER A N 1
ATOM 707 C CA . SER A 1 91 ? 10.412 0.583 -27.780 1.00 94.12 91 SER A CA 1
ATOM 708 C C . SER A 1 91 ? 10.089 -0.910 -27.639 1.00 94.12 91 SER A C 1
ATOM 710 O O . SER A 1 91 ? 8.995 -1.375 -27.965 1.00 94.12 91 SER A O 1
ATOM 712 N N . ALA A 1 92 ? 11.065 -1.692 -27.170 1.00 92.94 92 ALA A N 1
ATOM 713 C CA . ALA A 1 92 ? 10.857 -3.112 -26.909 1.00 92.94 92 ALA A CA 1
ATOM 714 C C . ALA A 1 92 ? 9.992 -3.316 -25.658 1.00 92.94 92 ALA A C 1
ATOM 716 O O . ALA A 1 92 ? 10.182 -2.636 -24.648 1.00 92.94 92 ALA A O 1
ATOM 717 N N . TRP A 1 93 ? 9.100 -4.309 -25.700 1.00 94.75 93 TRP A N 1
ATOM 718 C CA . TRP A 1 93 ? 8.355 -4.720 -24.513 1.00 94.75 93 TRP A CA 1
ATOM 719 C C . TRP A 1 93 ? 9.315 -5.218 -23.414 1.00 94.75 93 TRP A C 1
ATOM 721 O O . TRP A 1 93 ? 10.241 -5.975 -23.732 1.00 94.75 93 TRP A O 1
ATOM 731 N N . PRO A 1 94 ? 9.127 -4.832 -22.137 1.00 95.94 94 PRO A N 1
ATOM 732 C CA . PRO A 1 94 ? 9.985 -5.296 -21.052 1.00 95.94 94 PRO A CA 1
ATOM 733 C C . PRO A 1 94 ? 9.945 -6.820 -20.895 1.00 95.94 94 PRO A C 1
ATOM 735 O O . PRO A 1 94 ? 8.876 -7.425 -20.876 1.00 95.94 94 PRO A O 1
ATOM 738 N N . ALA A 1 95 ? 11.115 -7.438 -20.735 1.00 95.06 95 ALA A N 1
ATOM 739 C CA . ALA A 1 95 ? 11.234 -8.860 -20.427 1.00 95.06 95 ALA A CA 1
ATOM 740 C C . ALA A 1 95 ? 11.430 -9.075 -18.921 1.00 95.06 95 ALA A C 1
ATOM 742 O O . ALA A 1 95 ? 12.075 -8.263 -18.252 1.00 95.06 95 ALA A O 1
ATOM 743 N N . VAL A 1 96 ? 10.902 -10.188 -18.407 1.00 97.81 96 VAL A N 1
ATOM 744 C CA . VAL A 1 96 ? 11.129 -10.618 -17.022 1.00 97.81 96 VAL A CA 1
ATOM 745 C C . VAL A 1 96 ? 12.609 -10.949 -16.830 1.00 97.81 96 VAL A C 1
ATOM 747 O O . VAL A 1 96 ? 13.185 -11.740 -17.575 1.00 97.81 96 VAL A O 1
ATOM 750 N N . ASP A 1 97 ? 13.216 -10.354 -15.808 1.00 96.94 97 ASP A N 1
ATOM 751 C CA . ASP A 1 97 ? 14.546 -10.707 -15.324 1.00 96.94 97 ASP A CA 1
ATOM 752 C C . ASP A 1 97 ? 14.421 -11.563 -14.058 1.00 96.94 97 ASP A C 1
ATOM 754 O O . ASP A 1 97 ? 14.269 -11.046 -12.946 1.00 96.94 97 ASP A O 1
ATOM 758 N N . GLU A 1 98 ? 14.499 -12.882 -14.241 1.00 96.50 98 GLU A N 1
ATOM 759 C CA . GLU A 1 98 ? 14.439 -13.884 -13.167 1.00 96.50 98 GLU A CA 1
ATOM 760 C C . GLU A 1 98 ? 15.500 -13.642 -12.081 1.00 96.50 98 GLU A C 1
ATOM 762 O O . GLU A 1 98 ? 15.254 -13.888 -10.903 1.00 96.50 98 GLU A O 1
ATOM 767 N N . GLY A 1 99 ? 16.664 -13.081 -12.436 1.00 97.31 99 GLY A N 1
ATOM 768 C CA . GLY A 1 99 ? 17.728 -12.763 -11.478 1.00 97.31 99 GLY A CA 1
ATOM 769 C C . GLY A 1 99 ? 17.397 -11.593 -10.545 1.00 97.31 99 GLY A C 1
ATOM 770 O O . GLY A 1 99 ? 18.117 -11.356 -9.577 1.00 97.31 99 GLY A O 1
ATOM 771 N N . ARG A 1 100 ? 16.321 -10.847 -10.825 1.00 96.44 100 ARG A N 1
ATOM 772 C CA . ARG A 1 100 ? 15.802 -9.758 -9.979 1.00 96.44 100 ARG A CA 1
ATOM 773 C C . ARG A 1 100 ? 14.569 -10.162 -9.172 1.00 96.44 100 ARG A C 1
ATOM 775 O O . ARG A 1 100 ? 14.002 -9.302 -8.475 1.00 96.44 100 ARG A O 1
ATOM 782 N N . ILE A 1 101 ? 14.127 -11.413 -9.285 1.00 97.94 101 ILE A N 1
ATOM 783 C CA . ILE A 1 101 ? 13.105 -11.986 -8.414 1.00 97.94 101 ILE A CA 1
ATOM 784 C C . ILE A 1 101 ? 13.786 -12.399 -7.112 1.00 97.94 101 ILE A C 1
ATOM 786 O O . ILE A 1 101 ? 14.755 -13.148 -7.101 1.00 97.94 101 ILE A O 1
ATOM 79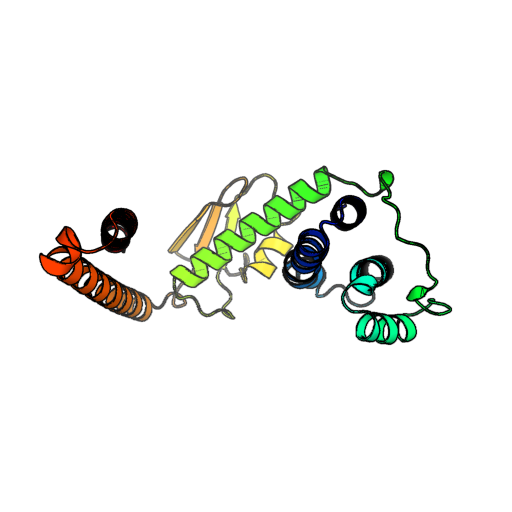0 N N . ASP A 1 102 ? 13.274 -11.861 -6.016 1.00 98.31 102 ASP A N 1
ATOM 791 C CA . ASP A 1 102 ? 13.821 -12.002 -4.674 1.00 98.31 102 ASP A CA 1
ATOM 792 C C . ASP A 1 102 ? 12.650 -12.252 -3.711 1.00 98.31 102 ASP A C 1
ATOM 794 O O . ASP A 1 102 ? 12.029 -11.297 -3.224 1.00 98.31 102 ASP A O 1
ATOM 798 N N . PRO A 1 103 ? 12.276 -13.530 -3.506 1.00 97.81 103 PRO A N 1
ATOM 799 C CA . PRO A 1 103 ? 11.175 -13.900 -2.623 1.00 97.81 103 PRO A CA 1
ATOM 800 C C . PRO A 1 103 ? 11.433 -13.528 -1.159 1.00 97.81 103 PRO A C 1
ATOM 802 O O . PRO A 1 103 ? 10.497 -13.159 -0.456 1.00 97.81 103 PRO A O 1
ATOM 805 N N . GLU A 1 104 ? 12.689 -13.572 -0.709 1.00 96.38 104 GLU A N 1
ATOM 806 C CA . GLU A 1 104 ? 13.059 -13.237 0.670 1.00 96.38 104 GLU A CA 1
ATOM 807 C C . GLU A 1 104 ? 12.849 -11.741 0.940 1.00 96.38 104 GLU A C 1
ATOM 809 O O . GLU A 1 104 ? 12.270 -11.356 1.958 1.00 96.38 104 GLU A O 1
ATOM 814 N N . ALA A 1 105 ? 13.241 -10.877 -0.003 1.00 95.62 105 ALA A N 1
ATOM 815 C CA . ALA A 1 105 ? 12.958 -9.448 0.090 1.00 95.62 105 ALA A CA 1
ATOM 816 C C . ALA A 1 105 ? 11.450 -9.152 0.062 1.00 95.62 105 ALA A C 1
ATOM 818 O O . ALA A 1 105 ? 10.987 -8.243 0.756 1.00 95.62 105 ALA A O 1
ATOM 819 N N . GLU A 1 106 ? 10.675 -9.899 -0.728 1.00 96.69 106 GLU A N 1
ATOM 820 C CA . GLU A 1 106 ? 9.217 -9.756 -0.774 1.00 96.69 106 GLU A CA 1
ATOM 821 C C . GLU A 1 106 ? 8.539 -10.163 0.530 1.00 96.69 106 GLU A C 1
ATOM 823 O O . GLU A 1 106 ? 7.634 -9.451 0.968 1.00 96.69 106 GLU A O 1
ATOM 828 N N . GLU A 1 107 ? 8.978 -11.259 1.148 1.00 95.00 107 GLU A N 1
ATOM 829 C CA . GLU A 1 107 ? 8.483 -11.723 2.444 1.00 95.00 107 GLU A CA 1
ATOM 830 C C . GLU A 1 107 ? 8.822 -10.714 3.544 1.00 95.00 107 GLU A C 1
ATOM 832 O O . GLU A 1 107 ? 7.933 -10.259 4.269 1.00 95.00 107 GLU A O 1
ATOM 837 N N . ARG A 1 108 ? 10.084 -10.271 3.605 1.00 94.69 108 ARG A N 1
ATOM 838 C CA . ARG A 1 108 ? 10.550 -9.277 4.579 1.00 94.69 108 ARG A CA 1
ATOM 839 C C . ARG A 1 108 ? 9.770 -7.965 4.483 1.00 94.69 108 ARG A C 1
ATOM 841 O O . ARG A 1 108 ? 9.238 -7.486 5.482 1.00 94.69 108 ARG A O 1
ATOM 848 N N . ILE A 1 109 ? 9.672 -7.378 3.287 1.00 95.50 109 ILE A N 1
ATOM 849 C CA . ILE A 1 109 ? 8.916 -6.130 3.092 1.00 95.50 109 ILE A CA 1
ATOM 850 C C . ILE A 1 109 ? 7.410 -6.364 3.272 1.00 95.50 109 ILE A C 1
ATOM 852 O O . ILE A 1 109 ? 6.715 -5.487 3.779 1.00 95.50 109 ILE A O 1
ATOM 856 N N . GLY A 1 110 ? 6.900 -7.550 2.932 1.00 95.62 110 GLY A N 1
ATOM 857 C CA . GLY A 1 110 ? 5.524 -7.954 3.222 1.00 95.62 110 GLY A CA 1
ATOM 858 C C . GLY A 1 110 ? 5.201 -7.915 4.717 1.00 95.62 110 GLY A C 1
ATOM 859 O O . GLY A 1 110 ? 4.173 -7.358 5.100 1.00 95.62 110 GLY A O 1
ATOM 860 N N . ALA A 1 111 ? 6.101 -8.411 5.570 1.00 95.81 111 ALA A N 1
ATOM 861 C CA . ALA A 1 111 ? 5.941 -8.350 7.022 1.00 95.81 111 ALA A CA 1
ATOM 862 C C . ALA A 1 111 ? 5.923 -6.902 7.548 1.00 95.81 111 ALA A C 1
ATOM 864 O O . ALA A 1 111 ? 5.089 -6.566 8.391 1.00 95.81 111 ALA A O 1
ATOM 865 N N . VAL A 1 112 ? 6.778 -6.023 7.008 1.00 96.69 112 VAL A N 1
ATOM 866 C CA . VAL A 1 112 ? 6.783 -4.583 7.336 1.00 96.69 112 VAL A CA 1
ATOM 867 C C . VAL A 1 112 ? 5.453 -3.924 6.958 1.00 96.69 112 VAL A C 1
ATOM 869 O O . VAL A 1 112 ? 4.856 -3.221 7.773 1.00 96.69 112 VAL A O 1
ATOM 872 N N . ILE A 1 113 ? 4.970 -4.169 5.737 1.00 96.19 113 ILE A N 1
ATOM 873 C CA . ILE A 1 113 ? 3.699 -3.639 5.222 1.00 96.19 113 ILE A CA 1
ATOM 874 C C . ILE A 1 113 ? 2.526 -4.080 6.101 1.00 96.19 113 ILE A C 1
ATOM 876 O O . ILE A 1 113 ? 1.699 -3.251 6.492 1.00 96.19 113 ILE A O 1
ATOM 880 N N . ALA A 1 114 ? 2.475 -5.365 6.455 1.00 95.81 114 ALA A N 1
ATOM 881 C CA . ALA A 1 114 ? 1.438 -5.915 7.318 1.00 95.81 114 ALA A CA 1
ATOM 882 C C . ALA A 1 114 ? 1.482 -5.283 8.718 1.00 95.81 114 ALA A C 1
ATOM 884 O O . ALA A 1 114 ? 0.462 -4.788 9.191 1.00 95.81 114 ALA A O 1
ATOM 885 N N . ALA A 1 115 ? 2.663 -5.187 9.340 1.00 96.88 115 ALA A N 1
ATOM 886 C CA . ALA A 1 115 ? 2.821 -4.544 10.646 1.00 96.88 115 ALA A CA 1
ATOM 887 C C . ALA A 1 115 ? 2.336 -3.083 10.638 1.00 96.88 115 ALA A C 1
ATOM 889 O O . ALA A 1 115 ? 1.561 -2.671 11.499 1.00 96.88 115 ALA A O 1
ATOM 890 N N . VAL A 1 116 ? 2.754 -2.292 9.645 1.00 96.88 116 VAL A N 1
ATOM 891 C CA . VAL A 1 116 ? 2.346 -0.883 9.523 1.00 96.88 116 VAL A CA 1
ATOM 892 C C . VAL A 1 116 ? 0.843 -0.759 9.272 1.00 96.88 116 VAL A C 1
ATOM 894 O O . VAL A 1 116 ? 0.214 0.156 9.807 1.00 96.88 116 VAL A O 1
ATOM 897 N N . THR A 1 117 ? 0.258 -1.664 8.488 1.00 95.75 117 THR A N 1
ATOM 898 C CA . THR A 1 117 ? -1.187 -1.692 8.222 1.00 95.75 117 THR A CA 1
ATOM 899 C C . THR A 1 117 ? -1.982 -1.934 9.500 1.00 95.75 117 THR A C 1
ATOM 901 O O . THR A 1 117 ? -2.879 -1.146 9.800 1.00 95.75 117 THR A O 1
ATOM 904 N N . GLU A 1 118 ? -1.607 -2.938 10.297 1.00 95.31 118 GLU A N 1
ATOM 905 C CA . GLU A 1 118 ? -2.256 -3.225 11.584 1.00 95.31 118 GLU A CA 1
ATOM 906 C C . GLU A 1 118 ? -2.169 -2.031 12.540 1.00 95.31 118 GLU A C 1
ATOM 908 O O . GLU A 1 118 ? -3.166 -1.603 13.124 1.00 95.31 118 GLU A O 1
ATOM 913 N N . LEU A 1 119 ? -0.994 -1.404 12.635 1.00 95.62 119 LEU A N 1
ATOM 914 C CA . LEU A 1 119 ? -0.792 -0.231 13.486 1.00 95.62 119 LEU A CA 1
ATOM 915 C C . LEU A 1 119 ? -1.629 0.968 13.030 1.00 95.62 119 LEU A C 1
ATOM 917 O O . LEU A 1 119 ? -2.227 1.657 13.856 1.00 95.62 119 LEU A O 1
ATOM 921 N N . ARG A 1 120 ? -1.699 1.234 11.722 1.00 94.19 120 ARG A N 1
ATOM 922 C CA . ARG A 1 120 ? -2.517 2.327 11.170 1.00 94.19 120 ARG A CA 1
ATOM 923 C C . ARG A 1 120 ? -4.012 2.060 11.342 1.00 94.19 120 ARG A C 1
ATOM 925 O O . ARG A 1 120 ? -4.744 2.989 11.685 1.00 94.19 120 ARG A O 1
ATOM 932 N N . SER A 1 121 ? -4.444 0.814 11.157 1.00 90.44 121 SER A N 1
ATOM 933 C CA . SER A 1 121 ? -5.823 0.378 11.394 1.00 90.44 121 SER A CA 1
ATOM 934 C C . SER A 1 121 ? -6.216 0.591 12.855 1.00 90.44 121 SER A C 1
ATOM 936 O O . SER A 1 121 ? -7.193 1.288 13.143 1.00 90.44 121 SER A O 1
ATOM 938 N N . TRP A 1 122 ? -5.379 0.120 13.788 1.00 91.94 122 TRP A N 1
ATOM 939 C CA . TRP A 1 122 ? -5.579 0.353 15.215 1.00 91.94 122 TRP A CA 1
ATOM 940 C C . TRP A 1 122 ? -5.664 1.849 15.533 1.00 91.94 122 TRP A C 1
ATOM 942 O O . TRP A 1 122 ? -6.620 2.271 16.180 1.00 91.94 122 TRP A O 1
ATOM 952 N N . ARG A 1 123 ? -4.736 2.674 15.027 1.00 91.56 123 ARG A N 1
ATOM 953 C CA . ARG A 1 123 ? -4.750 4.132 15.250 1.00 91.56 123 ARG A CA 1
ATOM 954 C C . ARG A 1 123 ? -6.059 4.773 14.804 1.00 91.56 123 ARG A C 1
ATOM 956 O O . ARG A 1 123 ? -6.606 5.587 15.543 1.00 91.56 123 ARG A O 1
ATOM 963 N N . SER A 1 124 ? -6.549 4.398 13.622 1.00 88.38 124 SER A N 1
ATOM 964 C CA . SER A 1 124 ? -7.831 4.883 13.110 1.00 88.38 124 SER A CA 1
ATOM 965 C C . SER A 1 124 ? -8.973 4.461 14.030 1.00 88.38 124 SER A C 1
ATOM 967 O O . SER A 1 124 ? -9.771 5.299 14.428 1.00 88.38 124 SER A O 1
ATOM 969 N N . SER A 1 125 ? -9.014 3.186 14.430 1.00 82.88 125 SER A N 1
ATOM 970 C CA . SER A 1 125 ? -10.050 2.661 15.333 1.00 82.88 125 SER A CA 1
ATOM 971 C C . SER A 1 125 ? -9.999 3.267 16.743 1.00 82.88 125 SER A C 1
ATOM 973 O O . SER A 1 125 ? -11.004 3.321 17.449 1.00 82.88 125 SER A O 1
ATOM 975 N N . ALA A 1 126 ? -8.818 3.723 17.165 1.00 84.69 126 ALA A N 1
ATOM 976 C CA . ALA A 1 126 ? -8.588 4.372 18.446 1.00 84.69 126 ALA A CA 1
ATOM 977 C C . ALA A 1 126 ? -8.826 5.891 18.397 1.00 84.69 126 ALA A C 1
ATOM 979 O O . ALA A 1 126 ? -8.644 6.550 19.417 1.00 84.69 126 ALA A O 1
ATOM 980 N N . GLY A 1 127 ? -9.213 6.454 17.244 1.00 83.31 127 GLY A N 1
ATOM 981 C CA . GLY A 1 127 ? -9.461 7.890 17.091 1.00 83.31 127 GLY A CA 1
ATOM 982 C C . GLY A 1 127 ? -8.197 8.752 17.173 1.00 83.31 127 GLY A C 1
ATOM 983 O O . GLY A 1 127 ? -8.277 9.954 17.424 1.00 83.31 127 GLY A O 1
ATOM 984 N N . VAL A 1 128 ? -7.011 8.166 16.978 1.00 87.88 128 VAL A N 1
ATOM 985 C CA . VAL A 1 128 ? -5.750 8.910 17.066 1.00 87.88 128 VAL A CA 1
ATOM 986 C C . VAL A 1 128 ? -5.573 9.761 15.814 1.00 87.88 128 VAL A C 1
ATOM 988 O O . VAL A 1 128 ? -5.542 9.250 14.692 1.00 87.88 128 VAL A O 1
ATOM 991 N N . ALA A 1 129 ? -5.351 11.064 16.001 1.00 86.69 129 ALA A N 1
ATOM 992 C CA . ALA A 1 129 ? -5.122 11.990 14.897 1.00 86.69 129 ALA A CA 1
ATOM 993 C C . ALA A 1 129 ? -4.001 11.494 13.944 1.00 86.69 129 ALA A C 1
ATOM 995 O O . ALA A 1 129 ? -2.915 11.122 14.414 1.00 86.69 129 ALA A O 1
ATOM 996 N N . PRO A 1 130 ? -4.190 11.540 12.606 1.00 83.44 130 PRO A N 1
ATOM 997 C CA . PRO A 1 130 ? -3.252 10.946 11.645 1.00 83.44 130 PRO A CA 1
ATOM 998 C C . PRO A 1 130 ? -1.808 11.454 11.735 1.00 83.44 130 PRO A C 1
ATOM 1000 O O . PRO A 1 130 ? -0.885 10.730 11.384 1.00 83.44 130 PRO A O 1
ATOM 1003 N N . GLY A 1 131 ? -1.592 1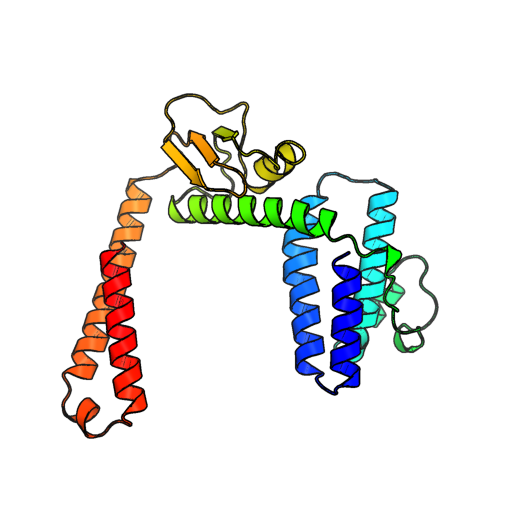2.691 12.194 1.00 87.19 131 GLY A N 1
ATOM 1004 C CA . GLY A 1 131 ? -0.262 13.300 12.310 1.00 87.19 131 GLY A CA 1
ATOM 1005 C C . GLY A 1 131 ? 0.444 13.091 13.655 1.00 87.19 131 GLY A C 1
ATOM 1006 O O . GLY A 1 131 ? 1.628 13.409 13.759 1.00 87.19 131 GLY A O 1
ATOM 1007 N N . ARG A 1 132 ? -0.252 12.587 14.682 1.00 90.50 132 ARG A N 1
ATOM 1008 C CA . ARG A 1 132 ? 0.254 12.527 16.063 1.00 90.50 132 ARG A CA 1
ATOM 1009 C C . ARG A 1 132 ? 1.251 11.380 16.241 1.00 90.50 132 ARG A C 1
ATOM 1011 O O . ARG A 1 132 ? 0.917 10.235 15.953 1.00 90.50 132 ARG A O 1
ATOM 1018 N N . PHE A 1 133 ? 2.446 11.663 16.747 1.00 93.62 133 PHE A N 1
ATOM 1019 C CA . PHE A 1 133 ? 3.369 10.609 17.176 1.00 93.62 133 PHE A CA 1
ATOM 1020 C C . PHE A 1 133 ? 2.950 10.051 18.538 1.00 93.62 133 PHE A C 1
ATOM 1022 O O . PHE A 1 133 ? 2.468 10.810 19.380 1.00 93.62 133 PHE A O 1
ATOM 1029 N N . LEU A 1 134 ? 3.106 8.739 18.725 1.00 94.62 134 LEU A N 1
ATOM 1030 C CA . LEU A 1 134 ? 2.840 8.045 19.988 1.00 94.62 134 LEU A CA 1
ATOM 1031 C C . LEU A 1 134 ? 4.103 7.339 20.472 1.00 94.62 134 LEU A C 1
ATOM 1033 O O . LEU A 1 134 ? 4.875 6.847 19.649 1.00 94.62 134 LEU A O 1
ATOM 1037 N N . GLY A 1 135 ? 4.266 7.235 21.789 1.00 95.50 135 GLY A N 1
ATOM 1038 C CA . GLY A 1 135 ? 5.279 6.362 22.366 1.00 95.50 135 GLY A CA 1
ATOM 1039 C C . GLY A 1 135 ? 4.944 4.901 22.079 1.00 95.50 135 GLY A C 1
ATOM 1040 O O . GLY A 1 135 ? 3.795 4.497 22.267 1.00 95.50 135 GLY A O 1
ATOM 1041 N N . ALA A 1 136 ? 5.899 4.105 21.601 1.00 96.19 136 ALA A N 1
ATOM 1042 C CA . ALA A 1 136 ? 5.676 2.671 21.416 1.00 96.19 136 ALA A CA 1
ATOM 1043 C C . ALA A 1 136 ? 6.959 1.844 21.509 1.00 96.19 136 ALA A C 1
ATOM 1045 O O . ALA A 1 136 ? 8.038 2.326 21.186 1.00 96.19 136 ALA A O 1
ATOM 1046 N N . ARG A 1 137 ? 6.830 0.574 21.888 1.00 95.38 137 ARG A N 1
ATOM 1047 C CA . ARG A 1 137 ? 7.921 -0.401 21.898 1.00 95.38 137 ARG A CA 1
ATOM 1048 C C . ARG A 1 137 ? 7.573 -1.572 20.989 1.00 95.38 137 ARG A C 1
ATOM 1050 O O . ARG A 1 137 ? 6.513 -2.176 21.137 1.00 95.38 137 ARG A O 1
ATOM 1057 N N . LEU A 1 138 ? 8.468 -1.894 20.055 1.00 95.06 138 LEU A N 1
ATOM 1058 C CA . LEU A 1 138 ? 8.309 -3.037 19.151 1.00 95.06 138 LEU A CA 1
ATOM 1059 C C . LEU A 1 138 ? 8.981 -4.285 19.739 1.00 95.06 138 LEU A C 1
ATOM 1061 O O . LEU A 1 138 ? 10.207 -4.342 19.875 1.00 95.06 138 LEU A O 1
ATOM 1065 N N . GLU A 1 139 ? 8.182 -5.311 20.005 1.00 93.00 139 GLU A N 1
ATOM 1066 C CA . GLU A 1 139 ? 8.613 -6.635 20.454 1.00 93.00 139 GLU A CA 1
ATOM 1067 C C . GLU A 1 139 ? 8.176 -7.683 19.423 1.00 93.00 139 GLU A C 1
ATOM 1069 O O . GLU A 1 139 ? 7.208 -8.413 19.620 1.00 93.00 139 GLU A O 1
ATOM 1074 N N . ALA A 1 140 ? 8.868 -7.724 18.280 1.00 91.56 140 ALA A N 1
ATOM 1075 C CA . ALA A 1 140 ? 8.548 -8.628 17.176 1.00 91.56 140 ALA A CA 1
ATOM 1076 C C . ALA A 1 140 ? 9.814 -9.226 16.536 1.00 91.56 140 ALA A C 1
ATOM 1078 O O . ALA A 1 140 ? 10.432 -8.579 15.680 1.00 91.56 140 ALA A O 1
ATOM 1079 N N . PRO A 1 141 ? 10.194 -10.454 16.939 1.00 87.75 141 PRO A N 1
ATOM 1080 C CA . PRO A 1 141 ? 11.187 -11.255 16.239 1.00 87.75 141 PRO A CA 1
ATOM 1081 C C . PRO A 1 141 ? 10.959 -11.320 14.727 1.00 87.75 141 PRO A C 1
ATOM 1083 O O . PRO A 1 141 ? 9.892 -11.723 14.268 1.00 87.75 141 PRO A O 1
ATOM 1086 N N . GLY A 1 142 ? 11.969 -10.934 13.951 1.00 85.75 142 GLY A N 1
ATOM 1087 C CA . GLY A 1 142 ? 11.943 -10.870 12.488 1.00 85.75 142 GLY A CA 1
ATOM 1088 C C . GLY A 1 142 ? 11.778 -9.461 11.910 1.00 85.75 142 GLY A C 1
ATOM 1089 O O . GLY A 1 142 ? 12.058 -9.265 10.729 1.00 85.75 142 GLY A O 1
ATOM 1090 N N . LEU A 1 143 ? 11.383 -8.468 12.716 1.00 92.25 143 LEU A N 1
ATOM 1091 C CA . LEU A 1 143 ? 11.262 -7.065 12.292 1.00 92.25 143 LEU A CA 1
ATOM 1092 C C . LEU A 1 143 ? 12.364 -6.166 12.864 1.00 92.25 143 LEU A C 1
ATOM 1094 O O . LEU A 1 143 ? 12.338 -4.956 12.655 1.00 92.25 143 LEU A O 1
ATOM 1098 N N . GLU A 1 144 ? 13.357 -6.711 13.569 1.00 90.38 144 GLU A N 1
ATOM 1099 C CA . GLU A 1 144 ? 14.391 -5.909 14.232 1.00 90.38 144 GLU A CA 1
ATOM 1100 C C . GLU A 1 144 ? 15.202 -5.069 13.249 1.00 90.38 144 GLU A C 1
ATOM 1102 O O . GLU A 1 144 ? 15.489 -3.907 13.534 1.00 90.38 144 GLU A O 1
ATOM 1107 N N . ALA A 1 145 ? 15.527 -5.635 12.083 1.00 90.44 145 ALA A N 1
ATOM 1108 C CA . ALA A 1 145 ? 16.271 -4.939 11.036 1.00 90.44 145 ALA A CA 1
ATOM 1109 C C . ALA A 1 145 ? 15.458 -3.813 10.368 1.00 90.44 145 ALA A C 1
ATOM 1111 O O . ALA A 1 145 ? 16.039 -2.922 9.756 1.00 90.44 145 ALA A O 1
ATOM 1112 N N . ASP A 1 146 ? 14.128 -3.845 10.490 1.00 93.31 146 ASP A N 1
ATOM 1113 C CA . ASP A 1 146 ? 13.191 -2.890 9.891 1.00 93.31 146 ASP A CA 1
ATOM 1114 C C . ASP A 1 146 ? 12.450 -2.052 10.940 1.00 93.31 146 ASP A C 1
ATOM 1116 O O . ASP A 1 146 ? 11.527 -1.306 10.610 1.00 93.31 146 ASP A O 1
ATOM 1120 N N . ARG A 1 147 ? 12.872 -2.130 12.208 1.00 92.81 147 ARG A N 1
ATOM 1121 C CA . ARG A 1 147 ? 12.245 -1.443 13.344 1.00 92.81 147 ARG A CA 1
ATOM 1122 C C . ARG A 1 147 ? 12.041 0.041 13.067 1.00 92.81 147 ARG A C 1
ATOM 1124 O O . ARG A 1 147 ? 10.927 0.539 13.185 1.00 92.81 147 ARG A O 1
ATOM 1131 N N . GLU A 1 148 ? 13.099 0.739 12.662 1.00 92.56 148 GLU A N 1
ATOM 1132 C CA . GLU A 1 148 ? 13.044 2.178 12.378 1.00 92.56 148 GLU A CA 1
ATOM 1133 C C . GLU A 1 148 ? 12.020 2.501 11.279 1.00 92.56 148 GLU A C 1
ATOM 1135 O O . GLU A 1 148 ? 11.258 3.463 11.378 1.00 92.56 148 GLU A O 1
ATOM 1140 N N . MET A 1 149 ? 11.951 1.653 10.253 1.00 93.38 149 MET A N 1
ATOM 1141 C CA . MET A 1 149 ? 11.023 1.800 9.138 1.00 93.38 149 MET A CA 1
ATOM 1142 C C . MET A 1 149 ? 9.568 1.617 9.585 1.00 93.38 149 MET A C 1
ATOM 1144 O O . MET A 1 149 ? 8.727 2.459 9.260 1.00 93.38 149 MET A O 1
ATOM 1148 N N . VAL A 1 150 ? 9.279 0.569 10.367 1.00 95.75 150 VAL A N 1
ATOM 1149 C CA . VAL A 1 150 ? 7.944 0.317 10.938 1.00 95.75 150 VAL A CA 1
ATOM 1150 C C . VAL A 1 150 ? 7.516 1.486 11.825 1.00 95.75 150 VAL A C 1
ATOM 1152 O O . VAL A 1 150 ? 6.437 2.047 11.623 1.00 95.75 150 VAL A O 1
ATOM 1155 N N . MET A 1 151 ? 8.380 1.908 12.752 1.00 95.00 151 MET A N 1
ATOM 1156 C CA . MET A 1 151 ? 8.091 2.993 13.693 1.00 95.00 151 MET A CA 1
ATOM 1157 C C . MET A 1 151 ? 7.820 4.312 12.960 1.00 95.00 151 MET A C 1
ATOM 1159 O O . MET A 1 151 ? 6.801 4.962 13.199 1.00 95.00 151 MET A O 1
ATOM 1163 N N . ARG A 1 152 ? 8.653 4.666 11.972 1.00 94.75 152 ARG A N 1
ATOM 1164 C CA . ARG A 1 152 ? 8.465 5.869 11.148 1.00 94.75 152 ARG A CA 1
ATOM 1165 C C . ARG A 1 152 ? 7.133 5.850 10.398 1.00 94.75 152 ARG A C 1
ATOM 1167 O O . ARG A 1 152 ? 6.390 6.832 10.439 1.00 94.75 152 ARG A O 1
ATOM 1174 N N . LEU A 1 153 ? 6.820 4.756 9.703 1.00 95.00 153 LEU A N 1
ATOM 1175 C CA . LEU A 1 153 ? 5.618 4.664 8.867 1.00 95.00 153 LEU A CA 1
ATOM 1176 C C . LEU A 1 153 ? 4.323 4.569 9.684 1.00 95.00 153 LEU A C 1
ATOM 1178 O O . LEU A 1 153 ? 3.273 5.011 9.203 1.00 95.00 153 LEU A O 1
ATOM 1182 N N . ALA A 1 154 ? 4.393 4.042 10.907 1.00 95.38 154 ALA A N 1
ATOM 1183 C CA . ALA A 1 154 ? 3.288 3.999 11.864 1.00 95.38 154 ALA A CA 1
ATOM 1184 C C . ALA A 1 154 ? 3.187 5.260 12.753 1.00 95.38 154 ALA A C 1
ATOM 1186 O O . ALA A 1 154 ? 2.241 5.381 13.538 1.00 95.38 154 ALA A O 1
ATOM 1187 N N . ARG A 1 155 ? 4.120 6.218 12.608 1.00 95.50 155 ARG A N 1
ATOM 1188 C CA . ARG A 1 155 ? 4.244 7.430 13.444 1.00 95.50 155 ARG A CA 1
ATOM 1189 C C . ARG A 1 155 ? 4.336 7.093 14.927 1.00 95.50 155 ARG A C 1
ATOM 1191 O O . ARG A 1 155 ? 3.566 7.585 15.755 1.00 95.50 155 ARG A O 1
ATOM 1198 N N . LEU A 1 156 ? 5.273 6.216 15.227 1.00 95.38 156 LEU A N 1
ATOM 1199 C CA . LEU A 1 156 ? 5.603 5.760 16.558 1.00 95.38 156 LEU A CA 1
ATOM 1200 C C . LEU A 1 156 ? 7.025 6.189 16.904 1.00 95.38 156 LEU A C 1
ATOM 1202 O O . LEU A 1 156 ? 7.870 6.333 16.019 1.00 95.38 156 LEU A O 1
ATOM 1206 N N . ASP A 1 157 ? 7.272 6.387 18.189 1.00 94.19 157 ASP A N 1
ATOM 1207 C CA . ASP A 1 157 ? 8.558 6.810 18.724 1.00 94.19 157 ASP A CA 1
ATOM 1208 C C . ASP A 1 157 ? 8.912 5.959 19.949 1.00 94.19 157 ASP A C 1
ATOM 1210 O O . ASP A 1 157 ? 8.191 5.945 20.945 1.00 94.19 157 ASP A O 1
ATOM 1214 N N . GLU A 1 158 ? 10.020 5.226 19.872 1.00 90.56 158 GLU A N 1
ATOM 1215 C CA . GLU A 1 158 ? 10.505 4.399 20.983 1.00 90.56 158 GLU A CA 1
ATOM 1216 C C . GLU A 1 158 ? 11.109 5.248 22.105 1.00 90.56 158 GLU A C 1
ATOM 1218 O O . GLU A 1 158 ? 11.016 4.883 23.274 1.00 90.56 158 GLU A O 1
ATOM 1223 N N . GLY A 1 159 ? 11.652 6.422 21.772 1.00 89.81 159 GLY A N 1
ATOM 1224 C CA . GLY A 1 159 ? 12.179 7.374 22.748 1.00 89.81 159 GLY A CA 1
ATOM 1225 C C . GLY A 1 159 ? 11.090 8.088 23.550 1.00 89.81 159 GLY A C 1
ATOM 1226 O O . GLY A 1 159 ? 11.383 8.632 24.609 1.00 89.81 159 GLY A O 1
ATOM 1227 N N . ALA A 1 160 ? 9.844 8.062 23.072 1.00 88.69 160 ALA A N 1
ATOM 1228 C CA . ALA A 1 160 ? 8.678 8.596 23.774 1.00 88.69 160 ALA A CA 1
ATOM 1229 C C . ALA A 1 160 ? 7.871 7.511 24.509 1.00 88.69 160 ALA A C 1
ATOM 1231 O O . ALA A 1 160 ? 6.767 7.786 24.984 1.00 88.69 160 ALA A O 1
ATOM 1232 N N . PHE A 1 161 ? 8.376 6.272 24.566 1.00 92.19 161 PHE A N 1
ATOM 1233 C CA . PHE A 1 161 ? 7.723 5.185 25.285 1.00 92.19 161 PHE A CA 1
ATOM 1234 C C . PHE A 1 161 ? 7.905 5.362 26.798 1.00 92.19 161 PHE A C 1
ATOM 1236 O O . PHE A 1 161 ? 8.875 4.897 27.396 1.00 92.19 161 PHE A O 1
ATOM 1243 N N . GLU A 1 162 ? 6.953 6.044 27.424 1.00 86.88 162 GLU A N 1
ATOM 1244 C CA . GLU A 1 162 ? 6.925 6.287 28.863 1.00 86.88 162 GLU A CA 1
ATOM 1245 C C . GLU A 1 162 ? 5.491 6.173 29.398 1.00 86.88 162 GLU A C 1
ATOM 1247 O O . GLU A 1 162 ? 4.525 6.553 28.735 1.00 86.88 162 GLU A O 1
ATOM 1252 N N . GLY A 1 163 ? 5.349 5.677 30.629 1.00 83.50 163 GLY A N 1
ATOM 1253 C CA . GLY A 1 163 ? 4.054 5.543 31.299 1.00 83.50 163 GLY A CA 1
ATOM 1254 C C . GLY A 1 163 ? 3.389 4.177 31.116 1.00 83.50 163 GLY A C 1
ATOM 1255 O O . GLY A 1 163 ? 4.054 3.161 30.922 1.00 83.50 163 GLY A O 1
ATOM 1256 N N . GLU A 1 164 ? 2.065 4.148 31.270 1.00 87.38 164 GLU A N 1
ATOM 1257 C CA . GLU A 1 164 ? 1.264 2.923 31.211 1.00 87.38 164 GLU A CA 1
ATOM 1258 C C . GLU A 1 164 ? 0.946 2.532 29.764 1.00 87.38 164 GLU A C 1
ATOM 1260 O O . GLU A 1 164 ? 0.583 3.372 28.935 1.00 87.38 164 GLU A O 1
ATOM 1265 N N . VAL A 1 165 ? 1.063 1.235 29.466 1.00 92.44 165 VAL A N 1
ATOM 1266 C CA . VAL A 1 165 ? 0.688 0.677 28.166 1.00 92.44 165 VAL A CA 1
ATOM 1267 C C . VAL A 1 165 ? -0.820 0.815 27.986 1.00 92.44 165 VAL A C 1
ATOM 1269 O O . VAL A 1 165 ? -1.612 0.165 28.658 1.00 92.44 165 VAL A O 1
ATOM 1272 N N . THR A 1 166 ? -1.207 1.667 27.044 1.00 89.88 166 THR A N 1
ATOM 1273 C CA . THR A 1 166 ? -2.611 1.941 26.707 1.00 89.88 166 THR A CA 1
ATOM 1274 C C . THR A 1 166 ? -3.178 0.966 25.681 1.00 89.88 166 THR A C 1
ATOM 1276 O O . THR A 1 166 ? -4.392 0.789 25.599 1.00 89.88 166 THR A O 1
ATOM 1279 N N . ALA A 1 167 ? -2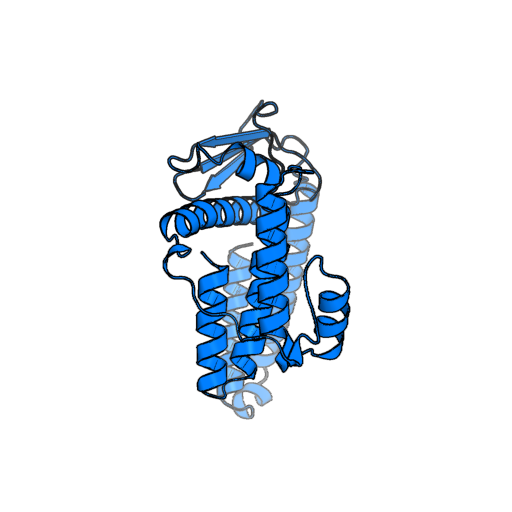.314 0.347 24.875 1.00 90.75 167 ALA A N 1
ATOM 1280 C CA . ALA A 1 167 ? -2.706 -0.642 23.885 1.00 90.75 167 ALA A CA 1
ATOM 1281 C C . ALA A 1 167 ? -1.544 -1.572 23.537 1.00 90.75 167 ALA A C 1
ATOM 1283 O O . ALA A 1 167 ? -0.378 -1.180 23.585 1.00 90.75 167 ALA A O 1
ATOM 1284 N N . THR A 1 168 ? -1.892 -2.779 23.106 1.00 94.00 168 THR A N 1
ATOM 1285 C CA . THR A 1 168 ? -0.959 -3.753 22.546 1.00 94.00 168 THR A CA 1
ATOM 1286 C C . THR A 1 168 ? -1.531 -4.232 21.222 1.00 94.00 168 THR A C 1
ATOM 1288 O O . THR A 1 168 ? -2.641 -4.761 21.183 1.00 94.00 168 THR A O 1
ATOM 1291 N N . VAL A 1 169 ? -0.799 -4.009 20.134 1.00 93.69 169 VAL A N 1
ATOM 1292 C CA . VAL A 1 169 ? -1.224 -4.356 18.772 1.00 93.69 169 VAL A CA 1
ATOM 1293 C C . VAL A 1 169 ? -0.423 -5.560 18.301 1.00 93.69 169 VAL A C 1
ATOM 1295 O O . VAL A 1 169 ? 0.807 -5.546 18.362 1.00 93.69 169 VAL A O 1
ATOM 1298 N N . ALA A 1 170 ? -1.110 -6.605 17.844 1.00 93.81 170 ALA A N 1
ATOM 1299 C CA . ALA A 1 170 ? -0.461 -7.763 17.240 1.00 93.81 170 ALA A CA 1
ATOM 1300 C C . ALA A 1 170 ? 0.090 -7.395 15.856 1.00 93.81 170 ALA A C 1
ATOM 1302 O O . ALA A 1 170 ? -0.589 -6.750 15.061 1.00 93.81 170 ALA A O 1
ATOM 1303 N N . VAL A 1 171 ? 1.319 -7.816 15.571 1.00 95.06 171 VAL A N 1
ATOM 1304 C CA . VAL A 1 171 ? 1.999 -7.629 14.283 1.00 95.06 171 VAL A CA 1
ATOM 1305 C C . VAL A 1 171 ? 2.706 -8.933 13.890 1.00 95.06 171 VAL A C 1
ATOM 1307 O O . VAL A 1 171 ? 2.897 -9.806 14.742 1.00 95.06 171 VAL A O 1
ATOM 1310 N N . PRO A 1 172 ? 3.117 -9.118 12.624 1.00 92.25 172 PRO A N 1
ATOM 1311 C CA . PRO A 1 172 ? 3.916 -10.278 12.244 1.00 92.25 172 PRO A CA 1
ATOM 1312 C C . PRO A 1 172 ? 5.139 -10.443 13.153 1.00 92.25 172 PRO A C 1
ATOM 1314 O O . PRO A 1 172 ? 5.904 -9.503 13.357 1.00 92.25 172 PRO A O 1
ATOM 1317 N N . GLY A 1 173 ? 5.301 -11.639 13.718 1.00 89.44 173 GLY A N 1
ATOM 1318 C CA . GLY A 1 173 ? 6.420 -11.976 14.599 1.00 89.44 173 GLY A CA 1
ATOM 1319 C C . GLY A 1 173 ? 6.264 -11.552 16.063 1.00 89.44 173 GLY A C 1
ATOM 1320 O O . GLY A 1 173 ? 7.030 -12.042 16.883 1.00 89.44 173 GLY A O 1
ATOM 1321 N N . GLY A 1 174 ? 5.277 -10.726 16.440 1.00 93.44 174 GLY A N 1
ATOM 1322 C CA . GLY A 1 174 ? 5.084 -10.344 17.843 1.00 93.44 174 GLY A CA 1
ATOM 1323 C C . GLY A 1 174 ? 4.074 -9.220 18.070 1.00 93.44 174 GLY A C 1
ATOM 1324 O O . GLY A 1 174 ? 2.959 -9.257 17.550 1.00 93.44 174 GLY A O 1
ATOM 1325 N N . THR A 1 175 ? 4.430 -8.235 18.892 1.00 95.44 175 THR A N 1
ATOM 1326 C CA . THR A 1 175 ? 3.517 -7.160 19.312 1.00 95.44 175 THR A CA 1
ATOM 1327 C C . THR A 1 175 ? 4.187 -5.793 19.358 1.00 95.44 175 THR A C 1
ATOM 1329 O O . THR A 1 175 ? 5.402 -5.673 19.505 1.00 95.44 175 THR A O 1
ATOM 1332 N N . VAL A 1 176 ? 3.371 -4.745 19.286 1.00 96.12 176 VAL A N 1
ATOM 1333 C CA . VAL A 1 176 ? 3.768 -3.367 19.581 1.00 96.12 176 VAL A CA 1
ATOM 1334 C C . VAL A 1 176 ? 2.980 -2.872 20.784 1.00 96.12 176 VAL A C 1
ATOM 1336 O O . VAL A 1 176 ? 1.752 -2.802 20.738 1.00 96.12 176 VAL A O 1
ATOM 1339 N N . GLU A 1 177 ? 3.683 -2.521 21.856 1.00 95.88 177 GLU A N 1
ATOM 1340 C CA . GLU A 1 177 ? 3.103 -1.858 23.026 1.00 95.88 177 GLU A CA 1
ATOM 1341 C C . GLU A 1 177 ? 3.074 -0.349 22.789 1.00 95.88 177 GLU A C 1
ATOM 1343 O O . GLU A 1 177 ? 4.064 0.213 22.329 1.00 95.88 177 GLU A O 1
ATOM 1348 N N . ILE A 1 178 ? 1.964 0.321 23.100 1.00 95.06 178 ILE A N 1
ATOM 1349 C CA . ILE A 1 178 ? 1.757 1.743 22.800 1.00 95.06 178 ILE A CA 1
ATOM 1350 C C . ILE A 1 178 ? 1.361 2.502 24.066 1.00 95.06 178 ILE A C 1
ATOM 1352 O O . ILE A 1 178 ? 0.417 2.131 24.769 1.00 95.06 178 ILE A O 1
ATOM 1356 N N . THR A 1 179 ? 2.042 3.617 24.312 1.00 93.12 179 THR A N 1
ATOM 1357 C CA . THR A 1 179 ? 1.739 4.609 25.349 1.00 93.12 179 THR A CA 1
ATOM 1358 C C . THR A 1 179 ? 1.150 5.845 24.671 1.00 93.12 179 THR A C 1
ATOM 1360 O O . THR A 1 179 ? 1.871 6.717 24.178 1.00 93.12 179 THR A O 1
ATOM 1363 N N . ALA A 1 180 ? -0.179 5.906 24.582 1.00 83.31 180 ALA A N 1
ATOM 1364 C CA . ALA A 1 180 ? -0.860 6.955 23.833 1.00 83.31 180 ALA A CA 1
ATOM 1365 C C . ALA A 1 180 ? -1.173 8.213 24.660 1.00 83.31 180 ALA A C 1
ATOM 1367 O O . ALA A 1 180 ? -1.421 9.266 24.079 1.00 83.31 180 ALA A O 1
ATOM 1368 N N . GLY A 1 181 ? -1.136 8.135 25.995 1.00 79.06 181 GLY A N 1
ATOM 1369 C CA . GLY A 1 181 ? -1.410 9.276 26.872 1.00 79.06 181 GLY A CA 1
ATOM 1370 C C . GLY A 1 181 ? -2.758 9.941 26.566 1.00 79.06 181 GLY A C 1
ATOM 1371 O O . GLY A 1 181 ? -3.784 9.271 26.498 1.00 79.06 181 GLY A O 1
ATOM 1372 N N . ASP A 1 182 ? -2.738 11.256 26.344 1.00 73.06 182 ASP A N 1
ATOM 1373 C CA . ASP A 1 182 ? -3.902 12.080 25.984 1.00 73.06 182 ASP A CA 1
ATOM 1374 C C . ASP A 1 182 ? -4.297 12.003 24.498 1.00 73.06 182 ASP A C 1
ATOM 1376 O O . ASP A 1 182 ? -5.263 12.634 24.076 1.00 73.06 182 ASP A O 1
ATOM 1380 N N . ALA A 1 183 ? -3.549 11.255 23.681 1.00 78.00 183 ALA A N 1
ATOM 1381 C CA . ALA A 1 183 ? -3.770 11.196 22.240 1.00 78.00 183 ALA A CA 1
ATOM 1382 C C . ALA A 1 183 ? -4.971 10.330 21.835 1.00 78.00 183 ALA A C 1
ATOM 1384 O O . ALA A 1 183 ? -5.395 10.394 20.679 1.00 78.00 183 ALA A O 1
ATOM 1385 N N . ILE A 1 184 ? -5.490 9.512 22.754 1.00 75.88 184 ILE A N 1
ATOM 1386 C CA . ILE A 1 184 ? -6.756 8.801 22.581 1.00 75.88 184 ILE A CA 1
ATOM 1387 C C . ILE A 1 184 ? -7.837 9.666 23.219 1.00 75.88 184 ILE A C 1
ATOM 1389 O O . ILE A 1 184 ? -7.963 9.723 24.441 1.00 75.88 184 ILE A O 1
ATOM 1393 N N . ASP A 1 185 ? -8.632 10.328 22.384 1.00 71.94 185 ASP A N 1
ATOM 1394 C CA . ASP A 1 185 ? -9.828 11.023 22.845 1.00 71.94 185 ASP A CA 1
ATOM 1395 C C . ASP A 1 185 ? -10.939 9.985 23.055 1.00 71.94 185 ASP A C 1
ATOM 1397 O O . ASP A 1 185 ? -11.682 9.627 22.138 1.00 71.94 185 ASP A O 1
ATOM 1401 N N . LEU A 1 186 ? -11.009 9.454 24.278 1.00 70.31 186 LEU A N 1
ATOM 1402 C CA . LEU A 1 186 ? -12.022 8.474 24.669 1.00 70.31 186 LEU A CA 1
ATOM 1403 C C . LEU A 1 186 ? -13.443 9.032 24.513 1.00 70.31 186 LEU A C 1
ATOM 1405 O O . LEU A 1 186 ? -14.338 8.276 24.146 1.00 70.31 186 LEU A O 1
ATOM 1409 N N . GLU A 1 187 ? -13.649 10.339 24.704 1.00 69.94 187 GLU A N 1
ATOM 1410 C CA . GLU A 1 187 ? -14.956 10.976 24.512 1.00 69.94 187 GLU A CA 1
ATOM 1411 C C . GLU A 1 187 ? -15.315 11.091 23.023 1.00 69.94 187 GLU A C 1
ATOM 1413 O O . GLU A 1 187 ? -16.468 10.904 22.634 1.00 69.94 187 GLU A O 1
ATOM 1418 N N . ALA A 1 188 ? -14.353 11.400 22.148 1.00 70.81 188 ALA A N 1
ATOM 1419 C CA . ALA A 1 188 ? -14.557 11.334 20.700 1.00 70.81 188 ALA A CA 1
ATOM 1420 C C . ALA A 1 188 ? -14.829 9.902 20.238 1.00 70.81 188 ALA A C 1
ATOM 1422 O O . ALA A 1 188 ? -15.747 9.697 19.449 1.00 70.81 188 ALA A O 1
ATOM 1423 N N . ARG A 1 189 ? -14.103 8.915 20.774 1.00 72.88 189 ARG A N 1
ATOM 1424 C CA . ARG A 1 189 ? -14.321 7.501 20.457 1.00 72.88 189 ARG A CA 1
ATOM 1425 C C . ARG A 1 189 ? -15.699 7.023 20.908 1.00 72.88 189 ARG A C 1
ATOM 1427 O O . ARG A 1 189 ? -16.385 6.346 20.150 1.00 72.88 189 ARG A O 1
ATOM 1434 N N . GLU A 1 190 ? -16.130 7.392 22.111 1.00 79.56 190 GLU A N 1
ATOM 1435 C CA . GLU A 1 190 ? -17.465 7.062 22.615 1.00 79.56 190 GLU A CA 1
ATOM 1436 C C . GLU A 1 190 ? -18.561 7.736 21.779 1.00 79.56 190 GLU A C 1
ATOM 1438 O O . GLU A 1 190 ? -19.556 7.093 21.436 1.00 79.56 190 GLU A O 1
ATOM 1443 N N . ARG A 1 191 ? -18.359 8.993 21.360 1.00 80.56 191 ARG A N 1
ATOM 1444 C CA . ARG A 1 191 ? -19.260 9.679 20.418 1.00 80.56 191 ARG A CA 1
ATOM 1445 C C . ARG A 1 191 ? -19.323 8.975 19.067 1.00 80.56 191 ARG A C 1
ATOM 1447 O O . ARG A 1 191 ? -20.421 8.725 18.580 1.00 80.56 191 ARG A O 1
ATOM 1454 N N . GLU A 1 192 ? -18.186 8.613 18.480 1.00 80.75 192 GLU A N 1
ATOM 1455 C CA . GLU A 1 192 ? -18.136 7.927 17.185 1.00 80.75 192 GLU A CA 1
ATOM 1456 C C . GLU A 1 192 ? -18.794 6.544 17.249 1.00 80.75 192 GLU A C 1
ATOM 1458 O O . GLU A 1 192 ? -19.603 6.211 16.380 1.00 80.75 192 GLU A O 1
ATOM 1463 N N . LEU A 1 193 ? -18.519 5.765 18.302 1.00 82.88 193 LEU A N 1
ATOM 1464 C CA . LEU A 1 193 ? -19.181 4.483 18.551 1.00 82.88 193 LEU A CA 1
ATOM 1465 C C . LEU A 1 193 ? -20.688 4.663 18.729 1.00 82.88 193 LEU A C 1
ATOM 1467 O O . LEU A 1 193 ? -21.460 3.893 18.165 1.00 82.88 193 LEU A O 1
ATOM 1471 N N . THR A 1 194 ? -21.119 5.700 19.448 1.00 87.69 194 THR A N 1
ATOM 1472 C CA . THR A 1 194 ? -22.542 6.017 19.623 1.00 87.69 194 THR A CA 1
ATOM 1473 C C . THR A 1 194 ? -23.201 6.364 18.288 1.00 87.69 194 THR A C 1
ATOM 1475 O O . THR A 1 194 ? -24.258 5.826 17.961 1.00 87.69 194 THR A O 1
ATOM 1478 N N . GLU A 1 195 ? -22.570 7.206 17.466 1.00 87.62 195 GLU A N 1
ATOM 1479 C CA . GLU A 1 195 ? -23.079 7.527 16.131 1.00 87.62 195 GLU A CA 1
ATOM 1480 C C . GLU A 1 195 ? -23.077 6.311 15.196 1.00 87.62 195 GLU A C 1
ATOM 1482 O O . GLU A 1 195 ? -23.979 6.159 14.370 1.00 87.62 195 GLU A O 1
ATOM 1487 N N . ARG A 1 196 ? -22.062 5.442 15.285 1.00 87.44 196 ARG A N 1
ATOM 1488 C CA . ARG A 1 196 ? -21.996 4.209 14.494 1.00 87.44 196 ARG A CA 1
ATOM 1489 C C . ARG A 1 196 ? -23.099 3.243 14.911 1.00 87.44 196 ARG A C 1
ATOM 1491 O O . ARG A 1 196 ? -23.797 2.762 14.025 1.00 87.44 196 ARG A O 1
ATOM 1498 N N . ARG A 1 197 ? -23.303 3.029 16.214 1.00 91.75 197 ARG A N 1
ATOM 1499 C CA . ARG A 1 197 ? -24.412 2.230 16.760 1.00 91.75 197 ARG A CA 1
ATOM 1500 C C . ARG A 1 197 ? -25.752 2.750 16.252 1.00 91.75 197 ARG A C 1
ATOM 1502 O O . ARG A 1 197 ? -26.474 1.983 15.632 1.00 91.75 197 ARG A O 1
ATOM 1509 N N . ALA A 1 198 ? -26.012 4.054 16.368 1.00 94.69 198 ALA A N 1
ATOM 1510 C CA . ALA A 1 198 ? -27.245 4.664 15.867 1.00 94.69 198 ALA A CA 1
ATOM 1511 C C . ALA A 1 198 ? -27.448 4.441 14.354 1.00 94.69 198 ALA A C 1
ATOM 1513 O O . ALA A 1 198 ? -28.535 4.073 13.915 1.00 94.69 198 ALA A O 1
ATOM 1514 N N . ARG A 1 199 ? -26.392 4.596 13.539 1.00 93.50 199 ARG A N 1
ATOM 1515 C CA . ARG A 1 199 ? -26.455 4.326 12.089 1.00 93.50 199 ARG A CA 1
ATOM 1516 C C . ARG A 1 199 ? -26.781 2.862 11.780 1.00 93.50 199 ARG A C 1
ATOM 1518 O O . ARG A 1 199 ? -27.594 2.598 10.893 1.00 93.50 199 ARG A O 1
ATOM 1525 N N . VAL A 1 200 ? -26.145 1.926 12.484 1.00 92.75 200 VAL A N 1
ATOM 1526 C CA . VAL A 1 200 ? -26.368 0.483 12.305 1.00 92.75 200 VAL A CA 1
ATOM 1527 C C . VAL A 1 200 ? -27.772 0.093 12.779 1.00 92.75 200 VAL A C 1
ATOM 1529 O O . VAL A 1 200 ? -28.468 -0.623 12.065 1.00 92.75 200 VAL A O 1
ATOM 1532 N N . GLU A 1 201 ? -28.237 0.622 13.913 1.00 95.94 201 GLU A N 1
ATOM 1533 C CA . GLU A 1 201 ? -29.606 0.441 14.418 1.00 95.94 201 GLU A CA 1
ATOM 1534 C C . GLU A 1 201 ? -30.657 0.945 13.413 1.00 95.94 201 GLU A C 1
ATOM 1536 O O . GLU A 1 201 ? -31.617 0.231 13.115 1.00 95.94 201 GLU A O 1
ATOM 1541 N N . ASP A 1 202 ? -30.444 2.115 12.802 1.00 96.69 202 ASP A N 1
ATOM 1542 C CA . ASP A 1 202 ? -31.317 2.649 11.749 1.00 96.69 202 ASP A CA 1
ATOM 1543 C C . ASP A 1 202 ? -31.324 1.775 10.481 1.00 96.69 202 ASP A C 1
ATOM 1545 O O . ASP A 1 202 ? -32.329 1.684 9.766 1.00 96.69 202 ASP A O 1
ATOM 1549 N N . GLU A 1 203 ? -30.196 1.153 10.125 1.00 94.56 203 GLU A N 1
ATOM 1550 C CA . GLU A 1 203 ? -30.138 0.190 9.019 1.00 94.56 203 GLU A CA 1
ATOM 1551 C C . GLU A 1 203 ? -30.846 -1.126 9.344 1.00 94.56 203 GLU A C 1
ATOM 1553 O O . GLU A 1 203 ? -31.583 -1.633 8.493 1.00 94.56 203 GLU A O 1
ATOM 1558 N N . ILE A 1 204 ? -30.684 -1.635 10.567 1.00 95.94 204 ILE A N 1
ATOM 1559 C CA . ILE A 1 204 ? -31.402 -2.810 11.070 1.00 95.94 204 ILE A CA 1
ATOM 1560 C C . ILE A 1 204 ? -32.907 -2.554 11.016 1.00 95.94 204 ILE A C 1
ATOM 1562 O O . ILE A 1 204 ? -33.626 -3.339 10.402 1.00 95.94 204 ILE A O 1
ATOM 1566 N N . ALA A 1 205 ? -33.384 -1.425 11.548 1.00 95.75 205 ALA A N 1
ATOM 1567 C CA . ALA A 1 205 ? -34.805 -1.079 11.546 1.00 95.75 205 ALA A CA 1
ATOM 1568 C C . ALA A 1 205 ? -35.390 -1.007 10.122 1.00 95.75 205 ALA A C 1
ATOM 1570 O O . ALA A 1 205 ? -36.509 -1.462 9.868 1.00 95.75 205 ALA A O 1
ATOM 1571 N N . ARG A 1 206 ? -34.622 -0.482 9.157 1.00 94.62 206 ARG A N 1
ATOM 1572 C CA . ARG A 1 206 ? -35.018 -0.451 7.739 1.00 94.62 206 ARG A CA 1
ATOM 1573 C C . ARG A 1 206 ? -35.091 -1.851 7.126 1.00 94.62 206 ARG A C 1
ATOM 1575 O O . ARG A 1 206 ? -36.066 -2.147 6.431 1.00 94.62 206 ARG A O 1
ATOM 1582 N N . ALA A 1 207 ? -34.095 -2.700 7.378 1.00 92.69 207 ALA A N 1
ATOM 1583 C CA . ALA A 1 207 ? -34.067 -4.077 6.883 1.00 92.69 207 ALA A CA 1
ATOM 1584 C C . ALA A 1 207 ? -35.197 -4.922 7.500 1.00 92.69 207 ALA A C 1
ATOM 1586 O O . ALA A 1 207 ? -35.917 -5.618 6.782 1.00 92.69 207 ALA A O 1
ATOM 1587 N N . GLU A 1 208 ? -35.428 -4.798 8.809 1.00 94.31 208 GLU A N 1
ATOM 1588 C CA . GLU A 1 208 ? -36.538 -5.444 9.517 1.00 94.31 208 GLU A CA 1
ATOM 1589 C C . GLU A 1 208 ? -37.893 -4.978 8.986 1.00 94.31 208 GLU A C 1
ATOM 1591 O O . GLU A 1 208 ? -38.744 -5.811 8.677 1.00 94.31 208 GLU A O 1
ATOM 1596 N N . GLY A 1 209 ? -38.088 -3.670 8.791 1.00 94.31 209 GLY A N 1
ATOM 1597 C CA . GLY A 1 209 ? -39.320 -3.130 8.214 1.00 94.31 209 GLY A CA 1
ATOM 1598 C C . GLY A 1 209 ? -39.589 -3.644 6.796 1.00 94.31 209 GLY A C 1
ATOM 1599 O O . GLY A 1 209 ? -40.727 -3.966 6.446 1.00 94.31 209 GLY A O 1
ATOM 1600 N N . LYS A 1 210 ? -38.539 -3.786 5.980 1.00 90.38 210 LYS A N 1
ATOM 1601 C CA . LYS A 1 210 ? -38.636 -4.339 4.623 1.00 90.38 210 LYS A CA 1
ATOM 1602 C C . LYS A 1 210 ? -38.986 -5.829 4.640 1.00 90.38 210 LYS A C 1
ATOM 1604 O O . LYS A 1 210 ? -39.822 -6.258 3.848 1.00 90.38 210 LYS A O 1
ATOM 1609 N N . LEU A 1 211 ? -38.407 -6.600 5.560 1.00 91.38 211 LEU A N 1
ATOM 1610 C CA . LEU A 1 211 ? -38.690 -8.029 5.740 1.00 91.38 211 LEU A CA 1
ATOM 1611 C C . LEU A 1 211 ? -40.038 -8.305 6.428 1.00 91.38 211 LEU A C 1
ATOM 1613 O O . LEU A 1 211 ? -40.628 -9.356 6.192 1.00 91.38 211 LEU A O 1
ATOM 1617 N N . ALA A 1 212 ? -40.558 -7.377 7.232 1.00 91.56 212 ALA A N 1
ATOM 1618 C CA . ALA A 1 212 ? -41.892 -7.467 7.826 1.00 91.56 212 ALA A CA 1
ATOM 1619 C C . ALA A 1 212 ? -43.017 -7.166 6.817 1.00 91.56 212 ALA A C 1
ATOM 1621 O O . ALA A 1 212 ? -44.172 -7.524 7.042 1.00 91.56 212 ALA A O 1
ATOM 1622 N N . ASN A 1 213 ? -42.700 -6.519 5.691 1.00 92.69 213 ASN A N 1
ATOM 1623 C CA . ASN A 1 213 ? -43.670 -6.239 4.641 1.00 92.69 213 ASN A CA 1
ATOM 1624 C C . ASN A 1 213 ? -44.003 -7.518 3.855 1.00 92.69 213 ASN A C 1
ATOM 1626 O O . ASN A 1 213 ? -43.221 -7.966 3.013 1.00 92.69 213 ASN A O 1
ATOM 1630 N N . GLU A 1 214 ? -45.201 -8.063 4.077 1.00 84.50 214 GLU A N 1
ATOM 1631 C CA . GLU A 1 214 ? -45.713 -9.246 3.369 1.00 84.50 214 GLU A CA 1
ATOM 1632 C C . GLU A 1 214 ? -45.674 -9.091 1.844 1.00 84.50 214 GLU A C 1
ATOM 1634 O O . GLU A 1 214 ? -45.426 -10.055 1.124 1.00 84.50 214 GLU A O 1
ATOM 1639 N N . GLY A 1 215 ? -45.866 -7.877 1.322 1.00 86.56 215 GLY A N 1
ATOM 1640 C CA . GLY A 1 215 ? -45.765 -7.601 -0.108 1.00 86.56 215 GLY A CA 1
ATOM 1641 C C . GLY A 1 215 ? -44.349 -7.783 -0.653 1.00 86.56 215 GLY A C 1
ATOM 1642 O O . GLY A 1 215 ? -44.195 -8.234 -1.784 1.00 86.56 215 GLY A O 1
ATOM 1643 N N . PHE A 1 216 ? -43.319 -7.478 0.139 1.00 85.44 216 PHE A N 1
ATOM 1644 C CA . PHE A 1 216 ? -41.926 -7.709 -0.241 1.00 85.44 216 PHE A CA 1
ATOM 1645 C C . PHE A 1 216 ? -41.569 -9.192 -0.123 1.00 85.44 216 PHE A C 1
ATOM 1647 O O . PHE A 1 216 ? -41.074 -9.776 -1.082 1.00 85.44 216 PHE A O 1
ATOM 1654 N N . THR A 1 217 ? -41.890 -9.837 1.000 1.00 85.06 217 THR A N 1
ATOM 1655 C CA . THR A 1 217 ? -41.528 -11.246 1.231 1.00 85.06 217 THR A CA 1
ATOM 1656 C C . THR A 1 217 ? -42.270 -12.235 0.337 1.00 85.06 217 THR A C 1
ATOM 1658 O O . THR A 1 217 ? -41.732 -13.304 0.060 1.00 85.06 217 THR A O 1
ATOM 1661 N N . SER A 1 218 ? -43.471 -11.894 -0.140 1.00 83.75 218 SER A N 1
ATOM 1662 C CA . SER A 1 218 ? -44.254 -12.763 -1.031 1.00 83.75 218 SER A CA 1
ATOM 1663 C C . SER A 1 218 ? -44.077 -12.475 -2.524 1.00 83.75 218 SER A C 1
ATOM 1665 O O . SER A 1 218 ? -44.279 -13.383 -3.329 1.00 83.75 218 SER A O 1
ATOM 1667 N N . LYS A 1 219 ? -43.730 -11.238 -2.921 1.00 88.06 219 LYS A N 1
ATOM 1668 C CA . LYS A 1 219 ? -43.674 -10.837 -4.344 1.00 88.06 219 LYS A CA 1
ATOM 1669 C C . LYS A 1 219 ? -42.274 -10.537 -4.866 1.00 88.06 219 LYS A C 1
ATOM 1671 O O . LYS A 1 219 ? -42.101 -10.505 -6.084 1.00 88.06 219 LYS A O 1
ATOM 1676 N N . ALA A 1 220 ? -41.297 -10.268 -4.002 1.00 88.38 220 ALA A N 1
ATOM 1677 C CA . ALA A 1 220 ? -39.933 -10.029 -4.456 1.00 88.38 220 ALA A CA 1
ATOM 1678 C C . ALA A 1 220 ? -39.251 -11.349 -4.869 1.00 88.38 220 ALA A C 1
ATOM 1680 O O . ALA A 1 220 ? -39.575 -12.409 -4.328 1.00 88.38 220 ALA A O 1
ATOM 1681 N N . PRO A 1 221 ? -38.283 -11.299 -5.803 1.00 92.88 221 PRO A N 1
ATOM 1682 C CA . PRO A 1 221 ? -37.416 -12.429 -6.112 1.00 92.88 221 PRO A CA 1
ATOM 1683 C C . PRO A 1 221 ? -36.811 -13.060 -4.842 1.00 92.88 221 PRO A C 1
ATOM 1685 O O . PRO A 1 221 ? -36.302 -12.318 -3.995 1.00 92.88 221 PRO A O 1
ATOM 1688 N N . PRO A 1 222 ? -36.799 -14.402 -4.712 1.00 88.25 222 PRO A N 1
ATOM 1689 C CA . PRO A 1 222 ? -36.265 -15.088 -3.532 1.00 88.25 222 PRO A CA 1
ATOM 1690 C C . PRO A 1 222 ? -34.826 -14.692 -3.182 1.00 88.25 222 PRO A C 1
ATOM 1692 O O . PRO A 1 222 ? -34.498 -14.551 -2.007 1.00 88.25 222 PRO A O 1
ATOM 1695 N N . GLU A 1 223 ? -33.991 -14.449 -4.195 1.00 89.94 223 GLU A N 1
ATOM 1696 C CA . GLU A 1 223 ? -32.597 -14.017 -4.031 1.00 89.94 223 GLU A CA 1
ATOM 1697 C C . GLU A 1 223 ? -32.484 -12.649 -3.345 1.00 89.94 223 GLU A C 1
ATOM 1699 O O . GLU A 1 223 ? -31.631 -12.462 -2.483 1.00 89.94 223 GLU A O 1
ATOM 1704 N N . LEU A 1 224 ? -33.387 -11.708 -3.648 1.00 89.19 224 LEU A N 1
ATOM 1705 C CA . LEU A 1 224 ? -33.400 -10.390 -3.005 1.00 89.19 224 LEU A CA 1
ATOM 1706 C C . LEU A 1 224 ? -33.870 -10.470 -1.550 1.00 89.19 224 LEU A C 1
ATOM 1708 O O . LEU A 1 224 ? -33.365 -9.738 -0.702 1.00 89.19 224 LEU A O 1
ATOM 1712 N N . VAL A 1 225 ? -34.814 -11.364 -1.244 1.00 90.50 225 VAL A N 1
ATOM 1713 C CA . VAL A 1 225 ? -35.259 -11.603 0.139 1.00 90.50 225 VAL A CA 1
ATOM 1714 C C . VAL A 1 225 ? -34.147 -12.274 0.952 1.00 90.50 225 VAL A C 1
ATOM 1716 O O . VAL A 1 225 ? -33.929 -11.904 2.104 1.00 90.50 225 VAL A O 1
ATOM 1719 N N . ALA A 1 226 ? -33.425 -13.229 0.359 1.00 90.62 226 ALA A N 1
ATOM 1720 C CA . ALA A 1 226 ? -32.281 -13.885 0.990 1.00 90.62 226 ALA A CA 1
ATOM 1721 C C . ALA A 1 226 ? -31.131 -12.900 1.253 1.00 90.62 226 ALA A C 1
ATOM 1723 O O . ALA A 1 226 ? -30.650 -12.830 2.381 1.00 90.62 226 ALA A O 1
ATOM 1724 N N . ALA A 1 227 ? -30.767 -12.079 0.263 1.00 91.25 227 ALA A N 1
ATOM 1725 C CA . ALA A 1 227 ? -29.734 -11.056 0.411 1.00 91.25 227 ALA A CA 1
ATOM 1726 C C . ALA A 1 227 ? -30.073 -10.028 1.505 1.00 91.25 227 ALA A C 1
ATOM 1728 O O . ALA A 1 227 ? -29.192 -9.600 2.249 1.00 91.25 227 ALA A O 1
ATOM 1729 N N . GLU A 1 228 ? -31.348 -9.646 1.643 1.00 93.25 228 GLU A N 1
ATOM 1730 C CA . GLU A 1 228 ? -31.787 -8.731 2.705 1.00 93.25 228 GLU A CA 1
ATOM 1731 C C . GLU A 1 228 ? -31.711 -9.381 4.099 1.00 93.25 228 GLU A C 1
ATOM 1733 O O . GLU A 1 228 ? -31.336 -8.719 5.063 1.00 93.25 228 GLU A O 1
ATOM 1738 N N . ARG A 1 229 ? -32.017 -10.683 4.218 1.00 92.25 229 ARG A N 1
ATOM 1739 C CA . ARG A 1 229 ? -31.853 -11.433 5.478 1.00 92.25 229 ARG A CA 1
ATOM 1740 C C . ARG A 1 229 ? -30.388 -11.566 5.876 1.00 92.25 229 ARG A C 1
ATOM 1742 O O . ARG A 1 229 ? -30.057 -11.320 7.029 1.00 92.25 229 ARG A O 1
ATOM 1749 N N . GLU A 1 230 ? -29.525 -11.889 4.920 1.00 93.69 230 GLU A N 1
ATOM 1750 C CA . GLU A 1 230 ? -28.082 -11.976 5.150 1.00 93.69 230 GLU A CA 1
ATOM 1751 C C . GLU A 1 230 ? -27.501 -10.605 5.526 1.00 93.69 230 GLU A C 1
ATOM 1753 O O . GLU A 1 230 ? -26.682 -10.491 6.435 1.00 93.69 230 GLU A O 1
ATOM 1758 N N . LYS A 1 231 ? -27.978 -9.527 4.883 1.00 92.94 231 LYS A N 1
ATOM 1759 C CA . LYS A 1 231 ? -27.635 -8.156 5.275 1.00 92.94 231 LYS A CA 1
ATOM 1760 C C . LYS A 1 231 ? -28.030 -7.878 6.728 1.00 92.94 231 LYS A C 1
ATOM 1762 O O . LYS A 1 231 ? -27.228 -7.306 7.460 1.00 92.94 231 LYS A O 1
ATOM 1767 N N . LEU A 1 232 ? -29.239 -8.264 7.138 1.00 93.81 232 LEU A N 1
ATOM 1768 C CA . LEU A 1 232 ? -29.717 -8.067 8.506 1.00 93.81 232 LEU A CA 1
ATOM 1769 C C . LEU A 1 232 ? -28.867 -8.829 9.534 1.00 93.81 232 LEU A C 1
ATOM 1771 O O . LEU A 1 232 ? -28.550 -8.262 10.575 1.00 93.81 232 LEU A O 1
ATOM 1775 N N . GLU A 1 233 ? -28.483 -10.077 9.255 1.00 94.00 233 GLU A N 1
ATOM 1776 C CA . GLU A 1 233 ? -27.572 -10.834 10.128 1.00 94.00 233 GLU A CA 1
ATOM 1777 C C . GLU A 1 233 ? -26.219 -10.136 10.266 1.00 94.00 233 GLU A C 1
ATOM 1779 O O . GLU A 1 233 ? -25.815 -9.836 11.385 1.00 94.00 233 GLU A O 1
ATOM 1784 N N . ARG A 1 234 ? -25.585 -9.750 9.151 1.00 91.19 234 ARG A N 1
ATOM 1785 C CA . ARG A 1 234 ? -24.302 -9.027 9.197 1.00 91.19 234 ARG A CA 1
ATOM 1786 C C . ARG A 1 234 ? -24.379 -7.731 10.002 1.00 91.19 234 ARG A C 1
ATOM 1788 O O . ARG A 1 234 ? -23.461 -7.430 10.754 1.00 91.19 234 ARG A O 1
ATOM 1795 N N . LEU A 1 235 ? -25.466 -6.969 9.862 1.00 91.75 235 LEU A N 1
ATOM 1796 C CA . LEU A 1 235 ? -25.661 -5.733 10.626 1.00 91.75 235 LEU A CA 1
ATOM 1797 C C . LEU A 1 235 ? -25.848 -5.997 12.127 1.00 91.75 235 LEU A C 1
ATOM 1799 O O . LEU A 1 235 ? -25.388 -5.205 12.944 1.00 91.75 235 LEU A O 1
ATOM 1803 N N . ARG A 1 236 ? -26.515 -7.093 12.505 1.00 92.50 236 ARG A N 1
ATOM 1804 C CA . ARG A 1 236 ? -26.675 -7.482 13.916 1.00 92.50 236 ARG A CA 1
ATOM 1805 C C . ARG A 1 236 ? -25.357 -7.936 14.529 1.00 92.50 236 ARG A C 1
ATOM 1807 O O . ARG A 1 236 ? -25.071 -7.557 15.661 1.00 92.50 236 ARG A O 1
ATOM 1814 N N . ASP A 1 237 ? -24.561 -8.688 13.778 1.00 89.44 237 ASP A N 1
ATOM 1815 C CA . ASP A 1 237 ? -23.221 -9.091 14.202 1.00 89.44 237 ASP A CA 1
ATOM 1816 C C . ASP A 1 237 ? -22.306 -7.869 14.355 1.00 89.44 237 ASP A C 1
ATOM 1818 O O . ASP A 1 237 ? -21.592 -7.752 15.349 1.00 89.44 237 ASP A O 1
ATOM 1822 N N . GLU A 1 238 ? -22.386 -6.913 13.423 1.00 87.88 238 GLU A N 1
ATOM 1823 C CA . GLU A 1 238 ? -21.673 -5.637 13.527 1.00 87.88 238 GLU A CA 1
ATOM 1824 C C . GLU A 1 238 ? -22.102 -4.857 14.776 1.00 87.88 238 GLU A C 1
ATOM 1826 O O . GLU A 1 238 ? -21.247 -4.418 15.540 1.00 87.88 238 GLU A O 1
ATOM 1831 N N . LEU A 1 239 ? -23.409 -4.721 15.033 1.00 91.00 239 LEU A N 1
ATOM 1832 C CA . LEU A 1 239 ? -23.907 -4.018 16.218 1.00 91.00 239 LEU A CA 1
ATOM 1833 C C . LEU A 1 239 ? -23.451 -4.682 17.524 1.00 91.00 239 LEU A C 1
ATOM 1835 O O . LEU A 1 239 ? -23.169 -3.981 18.492 1.00 91.00 239 LEU A O 1
ATOM 1839 N N . ALA A 1 240 ? -23.377 -6.015 17.556 1.00 86.88 240 ALA A N 1
ATOM 1840 C CA . ALA A 1 240 ? -22.908 -6.765 18.717 1.00 86.88 240 ALA A CA 1
ATOM 1841 C C . ALA A 1 240 ? -21.394 -6.622 18.962 1.00 86.88 240 ALA A C 1
ATOM 1843 O O . ALA A 1 240 ? -20.943 -6.825 20.089 1.00 86.88 240 ALA A O 1
ATOM 1844 N N . ALA A 1 241 ? -20.620 -6.298 17.923 1.00 76.94 241 ALA A N 1
ATOM 1845 C CA . ALA A 1 241 ? -19.174 -6.103 17.998 1.00 76.94 241 ALA A CA 1
ATOM 1846 C C . ALA A 1 241 ? -18.754 -4.661 18.360 1.00 76.94 241 ALA A C 1
ATOM 1848 O O . ALA A 1 241 ? -17.600 -4.449 18.742 1.00 76.94 241 ALA A O 1
ATOM 1849 N N . LEU A 1 242 ? -19.663 -3.685 18.229 1.00 77.81 242 LEU A N 1
ATOM 1850 C CA . LEU A 1 242 ? -19.485 -2.279 18.630 1.00 77.81 242 LEU A CA 1
ATOM 1851 C C . LEU A 1 242 ? -19.753 -2.063 20.120 1.00 77.81 242 LEU A C 1
ATOM 1853 O O . LEU A 1 242 ? -19.312 -1.013 20.647 1.00 77.81 242 LEU A O 1
#

pLDDT: mean 92.61, std 5.79, range [69.94, 98.44]

Sequence (242 aa):
SRLQRVVGETAGHIEAFEFSRAAFGLYDFVYGELCDWYLELVKGRDFDANLSATLLGVLRTTLALAHPFIPFVTEELWDSTPGTEGLLAGSAWPAVDEGRIDPEAEERIGAVIAAVTELRSWRSSAGVAPGRFLGARLEAPGLEADREMVMRLARLDEGAFEGEVTATVAVPGGTVEITAGDAIDLEARERELTERRARVEDEIARAEGKLANEGFTSKAPPELVAAEREKLERLRDELAAL